Protein AF-A0A0F0GRU4-F1 (afdb_monomer_lite)

Structure (mmCIF, N/CA/C/O backbone):
data_AF-A0A0F0GRU4-F1
#
_entry.id   AF-A0A0F0GRU4-F1
#
loop_
_atom_site.group_PDB
_atom_site.id
_atom_site.type_symbol
_atom_site.label_atom_id
_atom_site.label_alt_id
_atom_site.label_comp_id
_atom_site.label_asym_id
_atom_site.label_entity_id
_atom_site.label_seq_id
_atom_site.pdbx_PDB_ins_code
_atom_site.Cartn_x
_atom_site.Cartn_y
_atom_site.Cartn_z
_atom_site.occupancy
_atom_site.B_iso_or_equiv
_atom_site.auth_seq_id
_atom_site.auth_comp_id
_atom_site.auth_asym_id
_atom_site.auth_atom_id
_atom_site.pdbx_PDB_model_num
ATOM 1 N N . MET A 1 1 ? -8.457 -6.646 21.154 1.00 53.47 1 MET A N 1
ATOM 2 C CA . MET A 1 1 ? -8.483 -6.071 22.515 1.00 53.47 1 MET A CA 1
ATOM 3 C C . MET A 1 1 ? -7.550 -4.873 22.526 1.00 53.47 1 MET A C 1
ATOM 5 O O . MET A 1 1 ? -6.462 -4.984 21.988 1.00 53.47 1 MET A O 1
ATOM 9 N N . VAL A 1 2 ? -7.972 -3.729 23.052 1.00 59.69 2 VAL A N 1
ATOM 10 C CA . VAL A 1 2 ? -7.082 -2.576 23.255 1.00 59.69 2 VAL A CA 1
ATOM 11 C C . VAL A 1 2 ? -6.951 -2.405 24.758 1.00 59.69 2 VAL A C 1
ATOM 13 O O . VAL A 1 2 ? -7.968 -2.427 25.451 1.00 59.69 2 VAL A O 1
ATOM 16 N N . ALA A 1 3 ? -5.726 -2.304 25.258 1.00 63.47 3 ALA A N 1
ATOM 17 C CA . ALA A 1 3 ? -5.469 -2.107 26.674 1.00 63.47 3 ALA A CA 1
ATOM 18 C C . ALA A 1 3 ? -4.466 -0.960 26.874 1.00 63.47 3 ALA A C 1
ATOM 20 O O . ALA A 1 3 ? -3.529 -0.818 26.082 1.00 63.47 3 ALA A O 1
ATOM 21 N N . PRO A 1 4 ? -4.669 -0.123 27.901 1.00 66.44 4 PRO A N 1
ATOM 22 C CA . PRO A 1 4 ? -3.700 0.894 28.283 1.00 66.44 4 PRO A CA 1
ATOM 23 C C . PRO A 1 4 ? -2.457 0.217 28.881 1.00 66.44 4 PRO A C 1
ATOM 25 O O . PRO A 1 4 ? -2.567 -0.798 29.571 1.00 66.44 4 PRO A O 1
ATOM 28 N N . THR A 1 5 ? -1.268 0.772 28.649 1.00 64.00 5 THR A N 1
ATOM 29 C CA . THR A 1 5 ? -0.029 0.273 29.279 1.00 64.00 5 THR A CA 1
ATOM 30 C C . THR A 1 5 ? 0.126 0.737 30.728 1.00 64.00 5 THR A C 1
ATOM 32 O O . THR A 1 5 ? 1.043 0.300 31.420 1.00 64.00 5 THR A O 1
ATOM 35 N N . THR A 1 6 ? -0.737 1.646 31.186 1.00 61.69 6 THR A N 1
ATOM 36 C CA . THR A 1 6 ? -0.770 2.178 32.554 1.00 61.69 6 THR A CA 1
ATOM 37 C C . THR A 1 6 ? -2.207 2.227 33.092 1.00 61.69 6 THR A C 1
ATOM 39 O O . THR A 1 6 ? -3.160 1.794 32.440 1.00 61.69 6 THR A O 1
ATOM 42 N N . VAL A 1 7 ? -2.363 2.673 34.340 1.00 60.97 7 VAL A N 1
ATOM 43 C CA . VAL A 1 7 ? -3.634 2.640 35.074 1.00 60.97 7 VAL A CA 1
ATOM 44 C C . VAL A 1 7 ? -4.595 3.710 34.559 1.00 60.97 7 VAL A C 1
ATOM 46 O O . VAL A 1 7 ? -4.418 4.890 34.837 1.00 60.97 7 VAL A O 1
ATOM 49 N N . VAL A 1 8 ? -5.694 3.289 33.933 1.00 56.78 8 VAL A N 1
ATOM 50 C CA . VAL A 1 8 ? -6.817 4.188 33.633 1.00 56.78 8 VAL A CA 1
ATOM 51 C C . VAL A 1 8 ? -7.671 4.379 34.885 1.00 56.78 8 VAL A C 1
ATOM 53 O O . VAL A 1 8 ? -8.235 3.423 35.417 1.00 56.78 8 VAL A O 1
ATOM 56 N N . GLN A 1 9 ? -7.799 5.625 35.343 1.00 55.56 9 GLN A N 1
ATOM 57 C CA . GLN A 1 9 ? -8.773 6.011 36.364 1.00 55.56 9 GLN A CA 1
ATOM 58 C C . GLN A 1 9 ? -10.028 6.578 35.704 1.00 55.56 9 GLN A C 1
ATOM 60 O O . GLN A 1 9 ? -9.941 7.478 34.877 1.00 55.56 9 GLN A O 1
ATOM 65 N N . VAL A 1 10 ? -11.195 6.071 36.102 1.00 57.09 10 VAL A N 1
ATOM 66 C CA . VAL A 1 10 ? -12.502 6.653 35.772 1.00 57.09 10 VAL A CA 1
ATOM 67 C C . VAL A 1 10 ? -13.071 7.231 37.060 1.00 57.09 10 VAL A C 1
ATOM 69 O O . VAL A 1 10 ? -13.193 6.522 38.057 1.00 57.09 10 VAL A O 1
ATOM 72 N N . GLY A 1 11 ? -13.402 8.517 37.061 1.00 58.12 11 GLY A N 1
ATOM 73 C CA . GLY A 1 11 ? -13.949 9.194 38.231 1.00 58.12 11 GLY A CA 1
ATOM 74 C C . GLY A 1 11 ? -14.732 10.433 37.828 1.00 58.12 11 GLY A C 1
ATOM 75 O O . GLY A 1 11 ? -14.544 10.943 36.734 1.00 58.12 11 GLY A O 1
ATOM 76 N N . ALA A 1 12 ? -15.612 10.911 38.706 1.00 58.69 12 ALA A N 1
ATOM 77 C CA . ALA A 1 12 ? -16.392 12.124 38.484 1.00 58.69 12 ALA A CA 1
ATOM 78 C C . ALA A 1 12 ? -15.561 13.362 38.886 1.00 58.69 12 ALA A C 1
ATOM 80 O O . ALA A 1 12 ? -15.365 13.589 40.083 1.00 58.69 12 ALA A O 1
ATOM 81 N N . PRO A 1 13 ? -15.057 14.181 37.941 1.00 56.12 13 PRO A N 1
ATOM 82 C CA . PRO A 1 13 ? -14.241 15.350 38.276 1.00 56.12 13 PRO A CA 1
ATOM 83 C C . PRO A 1 13 ? -15.070 16.502 38.870 1.00 56.12 13 PRO A C 1
ATOM 85 O O . PRO A 1 13 ? -14.507 17.446 39.423 1.00 56.12 13 PRO A O 1
ATOM 88 N N . ARG A 1 14 ? -16.407 16.442 38.780 1.00 58.84 14 ARG A N 1
ATOM 89 C CA . ARG A 1 14 ? -17.341 17.382 39.416 1.00 58.84 14 ARG A CA 1
ATOM 90 C C . ARG A 1 14 ? -18.434 16.615 40.152 1.00 58.84 14 ARG A C 1
ATOM 92 O O . ARG A 1 14 ? -18.856 15.557 39.701 1.00 58.84 14 ARG A O 1
ATOM 99 N N . ARG A 1 15 ? -18.913 17.186 41.265 1.00 58.19 15 ARG A N 1
ATOM 100 C CA . ARG A 1 15 ? -19.878 16.560 42.193 1.00 58.19 15 ARG A CA 1
ATOM 101 C C . ARG A 1 15 ? -21.175 16.078 41.524 1.00 58.19 15 ARG A C 1
ATOM 103 O O . ARG A 1 15 ? -21.787 15.158 42.047 1.00 58.19 15 ARG A O 1
ATOM 110 N N . ASP A 1 16 ? -21.516 16.641 40.362 1.00 69.44 16 ASP A N 1
ATOM 111 C CA . ASP A 1 16 ? -22.775 16.395 39.649 1.00 69.44 16 ASP A CA 1
ATOM 112 C C . ASP A 1 16 ? -22.585 16.065 38.150 1.00 69.44 16 ASP A C 1
ATOM 114 O O . ASP A 1 16 ? -23.526 16.178 37.367 1.00 69.44 16 ASP A O 1
ATOM 118 N N . ALA A 1 17 ? -21.376 15.671 37.719 1.00 59.88 17 ALA A N 1
ATOM 119 C CA . ALA A 1 17 ? -21.116 15.265 36.334 1.00 59.88 17 ALA A CA 1
ATOM 120 C C . ALA A 1 17 ? -20.233 14.011 36.267 1.00 59.88 17 ALA A C 1
ATOM 122 O O . ALA A 1 17 ? -19.113 13.987 36.781 1.00 59.88 17 ALA A O 1
ATOM 123 N N . TRP A 1 18 ? -20.743 12.978 35.598 1.00 54.69 18 TRP A N 1
ATOM 124 C CA . TRP A 1 18 ? -19.951 11.823 35.192 1.00 54.69 18 TRP A CA 1
ATOM 125 C C . TRP A 1 18 ? -19.203 12.179 33.909 1.00 54.69 18 TRP A C 1
ATOM 127 O O . TRP A 1 18 ? -19.784 12.126 32.830 1.00 54.69 18 TRP A O 1
ATOM 137 N N . ASP A 1 19 ? -17.924 12.524 34.026 1.00 56.94 19 ASP A N 1
ATOM 138 C CA . ASP A 1 19 ? -17.024 12.586 32.874 1.00 56.94 19 ASP A CA 1
ATOM 139 C C . ASP A 1 19 ? -16.114 11.358 32.892 1.00 56.94 19 ASP A C 1
ATOM 141 O O . ASP A 1 19 ? -15.595 10.962 33.934 1.00 56.94 19 ASP A O 1
ATOM 145 N N . THR A 1 20 ? -15.896 10.748 31.729 1.00 56.81 20 THR A N 1
ATOM 146 C CA . THR A 1 20 ? -14.826 9.757 31.574 1.00 56.81 20 THR A CA 1
ATOM 147 C C . THR A 1 20 ? -13.579 10.502 31.134 1.00 56.81 20 THR A C 1
ATOM 149 O O . THR A 1 20 ? -13.444 10.857 29.965 1.00 56.81 20 THR A O 1
ATOM 152 N N . VAL A 1 21 ? -12.677 10.771 32.075 1.00 57.25 21 VAL A N 1
ATOM 153 C CA . VAL A 1 21 ? -11.401 11.429 31.786 1.00 57.25 21 VAL A CA 1
ATOM 154 C C . VAL A 1 21 ? -10.286 10.409 31.938 1.00 57.25 21 VAL A C 1
ATOM 156 O O . VAL A 1 21 ? -10.115 9.833 33.006 1.00 57.25 21 VAL A O 1
ATOM 159 N N . VAL A 1 22 ? -9.516 10.187 30.875 1.00 61.03 22 VAL A N 1
ATOM 160 C CA . VAL A 1 22 ? -8.300 9.370 30.940 1.00 61.03 22 VAL A CA 1
ATOM 161 C C . VAL A 1 22 ? -7.177 10.259 31.471 1.00 61.03 22 VAL A C 1
ATOM 163 O O . VAL A 1 22 ? -6.703 11.142 30.763 1.00 61.03 22 VAL A O 1
ATOM 166 N N . VAL A 1 23 ? -6.799 10.057 32.735 1.00 61.22 23 VAL A N 1
ATOM 167 C CA . VAL A 1 23 ? -5.778 10.872 33.426 1.00 61.22 23 VAL A CA 1
ATOM 168 C C . VAL A 1 23 ? -4.360 10.449 33.032 1.00 61.22 23 VAL A C 1
ATOM 170 O O . VAL A 1 23 ? -3.513 11.296 32.768 1.00 61.22 23 VAL A O 1
ATOM 173 N N . ASP A 1 24 ? -4.125 9.141 32.943 1.00 57.22 24 ASP A N 1
ATOM 174 C CA . ASP A 1 24 ? -2.902 8.530 32.427 1.00 57.22 24 ASP A CA 1
ATOM 175 C C . ASP A 1 24 ? -3.291 7.202 31.764 1.00 57.22 24 ASP A C 1
ATOM 177 O O . ASP A 1 24 ? -3.625 6.228 32.428 1.00 57.22 24 ASP A O 1
ATOM 181 N N . GLY A 1 25 ? -3.365 7.189 30.434 1.00 57.88 25 GLY A N 1
ATOM 182 C CA . GLY A 1 25 ? -3.610 5.963 29.664 1.00 57.88 25 GLY A CA 1
ATOM 183 C C . GLY A 1 25 ? -2.324 5.319 29.154 1.00 57.88 25 GLY A C 1
ATOM 184 O O . GLY A 1 25 ? -2.389 4.297 28.467 1.00 57.88 25 GLY A O 1
ATOM 185 N N . GLY A 1 26 ? -1.171 5.941 29.428 1.00 69.62 26 GLY A N 1
ATOM 186 C CA . GLY A 1 26 ? 0.100 5.566 28.836 1.00 69.62 26 GLY A CA 1
ATOM 187 C C . GLY A 1 26 ? -0.009 5.497 27.314 1.00 69.62 26 GLY A C 1
ATOM 188 O O . GLY A 1 26 ? -0.679 6.309 26.671 1.00 69.62 26 GLY A O 1
ATOM 189 N N . ARG A 1 27 ? 0.631 4.488 26.728 1.00 61.12 27 ARG A N 1
ATOM 190 C CA . ARG A 1 27 ? 0.400 4.107 25.339 1.00 61.12 27 ARG A CA 1
ATOM 191 C C . ARG A 1 27 ? -0.759 3.115 25.307 1.00 61.12 27 ARG A C 1
ATOM 193 O O . ARG A 1 27 ? -0.798 2.164 26.079 1.00 61.12 27 ARG A O 1
ATOM 200 N N . TRP A 1 28 ? -1.690 3.307 24.385 1.00 67.81 28 TRP A N 1
ATOM 201 C CA . TRP A 1 28 ? -2.712 2.302 24.118 1.00 67.81 28 TRP A CA 1
ATOM 202 C C . TRP A 1 28 ? -2.134 1.258 23.168 1.00 67.81 28 TRP A C 1
ATOM 204 O O . TRP A 1 28 ? -1.670 1.593 22.076 1.00 67.81 28 TRP A O 1
ATOM 214 N N . GLU A 1 29 ? -2.127 -0.002 23.594 1.00 59.28 29 GLU A N 1
ATOM 215 C CA . GLU A 1 29 ? -1.623 -1.114 22.795 1.00 59.28 29 GLU A CA 1
ATOM 216 C C . GLU A 1 29 ? -2.760 -2.047 22.392 1.00 59.28 29 GLU A C 1
ATOM 218 O O . GLU A 1 29 ? -3.690 -2.328 23.155 1.00 59.28 29 GLU A O 1
ATOM 223 N N . GLN A 1 30 ? -2.700 -2.508 21.147 1.00 57.00 30 GLN A N 1
ATOM 224 C CA . GLN A 1 30 ? -3.687 -3.405 20.579 1.00 57.00 30 GLN A CA 1
ATOM 225 C C . GLN A 1 30 ? -3.158 -4.840 20.605 1.00 57.00 30 GLN A C 1
ATOM 227 O O . GLN A 1 30 ? -2.139 -5.154 19.999 1.00 57.00 30 GLN A O 1
ATOM 232 N N . PHE A 1 31 ? -3.901 -5.718 21.270 1.00 49.31 31 PHE A N 1
ATOM 233 C CA . PHE A 1 31 ? -3.658 -7.151 21.351 1.00 49.31 31 PHE A CA 1
ATOM 234 C C . PHE A 1 31 ? -4.745 -7.882 20.562 1.00 49.31 31 PHE A C 1
ATOM 236 O O . PHE A 1 31 ? -5.942 -7.724 20.828 1.00 49.31 31 PHE A O 1
ATOM 243 N N . SER A 1 32 ? -4.349 -8.688 19.583 1.00 47.09 32 SER A N 1
ATOM 244 C CA . SER A 1 32 ? -5.256 -9.555 18.832 1.00 47.09 32 SER A CA 1
ATOM 245 C C . SER A 1 32 ? -4.734 -10.986 18.862 1.00 47.09 32 SER A C 1
ATOM 247 O O . SER A 1 32 ? -3.566 -11.215 18.567 1.00 47.09 32 SER A O 1
ATOM 249 N N . SER A 1 33 ? -5.596 -11.942 19.211 1.00 41.31 33 SER A N 1
ATOM 250 C CA . SER A 1 33 ? -5.340 -13.386 19.102 1.00 41.31 33 SER A CA 1
ATOM 251 C C . SER A 1 33 ? -5.816 -13.982 17.762 1.00 41.31 33 SER A C 1
ATOM 253 O O . SER A 1 33 ? -5.720 -15.190 17.566 1.00 41.31 33 SER A O 1
ATOM 255 N N . GLY A 1 34 ? -6.313 -13.142 16.842 1.00 54.03 34 GLY A N 1
ATOM 256 C CA . GLY A 1 34 ? -6.658 -13.458 15.445 1.00 54.03 34 GLY A CA 1
ATOM 257 C C . GLY A 1 34 ? -6.071 -12.420 14.469 1.00 54.03 34 GLY A C 1
ATOM 258 O O . GLY A 1 34 ? -5.292 -11.572 14.922 1.00 54.03 34 GLY A O 1
ATOM 259 N N . PRO A 1 35 ? -6.420 -12.435 13.160 1.00 57.78 35 PRO A N 1
ATOM 260 C CA . PRO A 1 35 ? -5.988 -11.391 12.226 1.00 57.78 35 PRO A CA 1
ATOM 261 C C . PRO A 1 35 ? -6.318 -10.030 12.836 1.00 57.78 35 PRO A C 1
ATOM 263 O O . PRO A 1 35 ? -7.474 -9.755 13.150 1.00 57.78 35 PRO A O 1
ATOM 266 N N . ALA A 1 36 ? -5.292 -9.228 13.122 1.00 66.19 36 ALA A N 1
ATOM 267 C CA . ALA A 1 36 ? -5.469 -8.002 13.881 1.00 66.19 36 ALA A CA 1
ATOM 268 C C . ALA A 1 36 ? -6.366 -7.051 13.087 1.00 66.19 36 ALA A C 1
ATOM 270 O O . ALA A 1 36 ? -5.948 -6.498 12.069 1.00 66.19 36 ALA A O 1
ATOM 271 N N . TRP A 1 37 ? -7.609 -6.894 13.546 1.00 82.00 37 TRP A N 1
ATOM 272 C CA . TRP A 1 37 ? -8.504 -5.848 13.070 1.00 82.00 37 TRP A CA 1
ATOM 273 C C . TRP A 1 37 ? -7.761 -4.517 13.146 1.00 82.00 37 TRP A C 1
ATOM 275 O O . TRP A 1 37 ? -7.067 -4.262 14.126 1.00 82.00 37 TRP A O 1
ATOM 285 N N . THR A 1 38 ? -7.884 -3.668 12.139 1.00 87.31 38 THR A N 1
ATOM 286 C CA . THR A 1 38 ? -7.349 -2.308 12.213 1.00 87.31 38 THR A CA 1
ATOM 287 C C . THR A 1 38 ? -8.469 -1.329 12.534 1.00 87.31 38 THR A C 1
ATOM 289 O O . THR A 1 38 ? -9.645 -1.658 12.402 1.00 87.31 38 THR A O 1
ATOM 292 N N . LEU A 1 39 ? -8.124 -0.129 12.984 1.00 88.75 39 LEU A N 1
ATOM 293 C CA . LEU A 1 39 ? -9.082 0.966 13.065 1.00 88.75 39 LEU A CA 1
ATOM 294 C C . LEU A 1 39 ? -9.025 1.763 11.765 1.00 88.75 39 LEU A C 1
ATOM 296 O O . LEU A 1 39 ? -7.938 2.078 11.285 1.00 88.75 39 LEU A O 1
ATOM 300 N N . GLY A 1 40 ? -10.195 2.066 11.212 1.00 89.38 40 GLY A N 1
ATOM 301 C CA . GLY A 1 40 ? -10.353 2.986 10.093 1.00 89.38 40 GLY A CA 1
ATOM 302 C C . GLY A 1 40 ? -11.372 4.064 10.419 1.00 89.38 40 GLY A C 1
ATOM 303 O O . GLY A 1 40 ? -12.343 3.816 11.136 1.00 89.38 40 GLY A O 1
ATOM 304 N N . GLU A 1 41 ? -11.143 5.270 9.920 1.00 92.00 41 GLU A N 1
ATOM 305 C CA . GLU A 1 41 ? -12.082 6.376 10.073 1.00 92.00 41 GLU A CA 1
ATOM 306 C C . GLU A 1 41 ? -13.128 6.295 8.965 1.00 92.00 41 GLU A C 1
ATOM 308 O O . GLU A 1 41 ? -12.791 6.192 7.790 1.00 92.00 41 GLU A O 1
ATOM 313 N N . LEU A 1 42 ? -14.407 6.302 9.321 1.00 92.38 42 LEU A N 1
ATOM 314 C CA . LEU A 1 42 ? -15.489 6.222 8.351 1.00 92.38 42 LEU A CA 1
ATOM 315 C C . LEU A 1 42 ? -15.530 7.504 7.507 1.00 92.38 42 LEU A C 1
ATOM 317 O O . LEU A 1 42 ? -15.649 8.603 8.041 1.00 92.38 42 LEU A O 1
ATOM 321 N N . HIS A 1 43 ? -15.480 7.377 6.184 1.00 88.62 43 HIS A N 1
ATOM 322 C CA . HIS A 1 43 ? -15.545 8.530 5.291 1.00 88.62 43 HIS A CA 1
ATOM 323 C C . HIS A 1 43 ? -16.845 9.324 5.514 1.00 88.62 43 HIS A C 1
ATOM 325 O O . HIS A 1 43 ? -17.937 8.755 5.580 1.00 88.62 43 HIS A O 1
ATOM 331 N N . GLY A 1 44 ? -16.730 10.648 5.645 1.00 84.56 44 GLY A N 1
ATOM 332 C CA . GLY A 1 44 ? -17.865 11.543 5.897 1.00 84.56 44 GLY A CA 1
ATOM 333 C C . GLY A 1 44 ? -18.397 11.540 7.338 1.00 84.56 44 GLY A C 1
ATOM 334 O O . GLY A 1 44 ? -19.379 12.229 7.616 1.00 84.56 44 GLY A O 1
ATOM 335 N N . ALA A 1 45 ? -17.766 10.814 8.267 1.00 85.00 45 ALA A N 1
ATOM 336 C CA . ALA A 1 45 ? -18.126 10.817 9.681 1.00 85.00 45 ALA A CA 1
ATOM 337 C C . ALA A 1 45 ? -16.876 10.850 10.571 1.00 85.00 45 ALA A C 1
ATOM 339 O O . ALA A 1 45 ? -15.952 10.072 10.386 1.00 85.00 45 ALA A O 1
ATOM 340 N N . ALA A 1 46 ? -16.870 11.680 11.617 1.00 84.00 46 ALA A N 1
ATOM 341 C CA . ALA A 1 46 ? -15.802 11.688 12.625 1.00 84.00 46 ALA A CA 1
ATOM 342 C C . ALA A 1 46 ? -15.916 10.475 13.578 1.00 84.00 46 ALA A C 1
ATOM 344 O O . ALA A 1 46 ? -16.073 10.618 14.791 1.00 84.00 46 ALA A O 1
ATOM 345 N N . ARG A 1 47 ? -15.927 9.262 13.017 1.00 87.25 47 ARG A N 1
ATOM 346 C CA . ARG A 1 47 ? -16.152 7.997 13.717 1.00 87.25 47 ARG A CA 1
ATOM 347 C C . ARG A 1 47 ? -15.153 6.955 13.241 1.00 87.25 47 ARG A C 1
ATOM 349 O O . ARG A 1 47 ? -15.062 6.676 12.053 1.00 87.25 47 ARG A O 1
ATOM 356 N N . TRP A 1 48 ? -14.504 6.301 14.196 1.00 88.81 48 TRP A N 1
ATOM 357 C CA . TRP A 1 48 ? -13.648 5.149 13.941 1.00 88.81 48 TRP A CA 1
ATOM 358 C C . 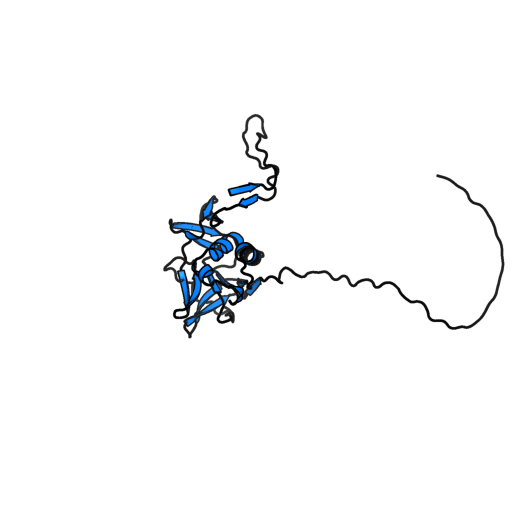TRP A 1 48 ? -14.450 3.854 14.027 1.00 88.81 48 TRP A C 1
ATOM 360 O O . TRP A 1 48 ? -15.281 3.685 14.927 1.00 88.81 48 TRP A O 1
ATOM 370 N N . ILE A 1 49 ? -14.200 2.941 13.096 1.00 89.00 49 ILE A N 1
ATOM 371 C CA . ILE A 1 49 ? -14.778 1.601 13.082 1.00 89.00 49 ILE A CA 1
ATOM 372 C C . ILE A 1 49 ? -13.669 0.547 13.012 1.00 89.00 49 ILE A C 1
ATOM 374 O O . ILE A 1 49 ? -12.604 0.805 12.443 1.00 89.00 49 ILE A O 1
ATOM 378 N N . PRO A 1 50 ? -13.887 -0.640 13.600 1.00 89.69 50 PRO A N 1
ATOM 379 C CA . PRO A 1 50 ? -13.029 -1.776 13.324 1.00 89.69 50 PRO A CA 1
ATOM 380 C C . PRO A 1 50 ? -13.153 -2.182 11.853 1.00 89.69 50 PRO A C 1
ATOM 382 O O . PRO A 1 50 ? -14.249 -2.218 11.300 1.00 89.69 50 PRO A O 1
ATOM 385 N N . VAL A 1 51 ? -12.021 -2.515 11.247 1.00 90.38 51 VAL A N 1
ATOM 386 C CA . VAL A 1 51 ? -11.910 -3.005 9.877 1.00 90.38 51 VAL A CA 1
ATOM 387 C C . VAL A 1 51 ? -11.147 -4.317 9.923 1.00 90.38 51 VAL A C 1
ATOM 389 O O . VAL A 1 51 ? -9.973 -4.355 10.304 1.00 90.38 51 VAL A O 1
ATOM 392 N N . GLU A 1 52 ? -11.805 -5.403 9.535 1.00 91.12 52 GLU A N 1
ATOM 393 C CA . GLU A 1 52 ? -11.121 -6.670 9.328 1.00 91.12 52 GLU A CA 1
ATOM 394 C C . GLU A 1 52 ? -10.352 -6.609 7.999 1.00 91.12 52 GLU A C 1
ATOM 396 O O . GLU A 1 52 ? -10.957 -6.341 6.960 1.00 91.12 52 GLU A O 1
ATOM 401 N N . PRO A 1 53 ? -9.028 -6.862 7.979 1.00 90.31 53 PRO A N 1
ATOM 402 C CA . PRO A 1 53 ? -8.254 -6.817 6.740 1.00 90.31 53 PRO A CA 1
ATOM 403 C C . PRO A 1 53 ? -8.809 -7.705 5.624 1.00 90.31 53 PRO A C 1
ATOM 405 O O . PRO A 1 53 ? -8.728 -7.343 4.454 1.00 90.31 53 PRO A O 1
ATOM 408 N N . ALA A 1 54 ? -9.387 -8.853 5.990 1.00 88.19 54 ALA A N 1
ATOM 409 C CA . ALA A 1 54 ? -9.989 -9.776 5.039 1.00 88.19 54 ALA A CA 1
ATOM 410 C C . ALA A 1 54 ? -11.229 -9.188 4.354 1.00 88.19 54 ALA A C 1
ATOM 412 O O . ALA A 1 54 ? -11.522 -9.594 3.235 1.00 88.19 54 ALA A O 1
ATOM 413 N N . ASP A 1 55 ? -11.929 -8.240 4.982 1.00 92.25 55 ASP A N 1
ATOM 414 C CA . ASP A 1 55 ? -13.135 -7.605 4.443 1.00 92.25 55 ASP A CA 1
ATOM 415 C C . ASP A 1 55 ? -12.852 -6.411 3.538 1.00 92.25 55 ASP A C 1
ATOM 417 O O . ASP A 1 55 ? -13.771 -5.893 2.901 1.00 92.25 55 ASP A O 1
ATOM 421 N N . VAL A 1 56 ? -11.596 -5.982 3.429 1.00 94.94 56 VAL A N 1
ATOM 422 C CA . VAL A 1 56 ? -11.202 -4.948 2.475 1.00 94.94 56 VAL A CA 1
ATOM 423 C C . VAL A 1 56 ? -11.238 -5.520 1.057 1.00 94.94 56 VAL A C 1
ATOM 425 O O . VAL A 1 56 ? -10.597 -6.527 0.744 1.00 94.9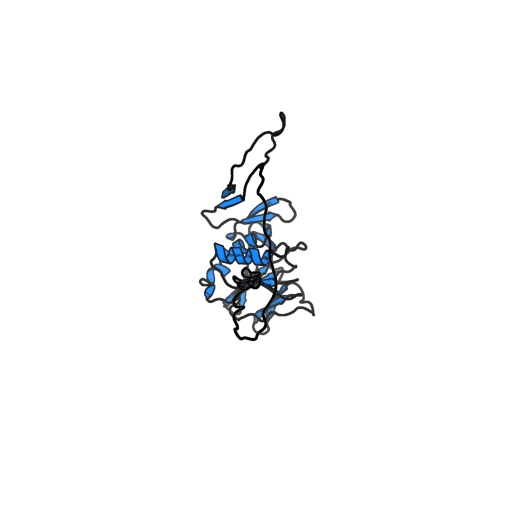4 56 VAL A O 1
ATOM 428 N N . ARG A 1 57 ? -11.978 -4.855 0.166 1.00 95.25 57 ARG A N 1
ATOM 429 C CA . ARG A 1 57 ? -12.018 -5.192 -1.259 1.00 95.25 57 ARG A CA 1
ATOM 430 C C . ARG A 1 57 ? -10.671 -4.879 -1.899 1.00 95.25 57 ARG A C 1
ATOM 432 O O . ARG A 1 57 ? -10.089 -3.823 -1.673 1.00 95.25 57 ARG A O 1
ATOM 439 N N . SER A 1 58 ? -10.190 -5.809 -2.711 1.00 94.75 58 SER A N 1
ATOM 440 C CA . SER A 1 58 ? -8.962 -5.645 -3.480 1.00 94.75 58 SER A CA 1
ATOM 441 C C . SER A 1 58 ? -8.995 -6.516 -4.728 1.00 94.75 58 SER A C 1
ATOM 443 O O . SER A 1 58 ? -9.741 -7.494 -4.791 1.00 94.75 58 SER A O 1
ATOM 445 N N . THR A 1 59 ? -8.181 -6.162 -5.716 1.00 93.81 59 THR A N 1
ATOM 446 C CA . THR A 1 59 ? -8.000 -6.914 -6.956 1.00 93.81 59 THR A CA 1
ATOM 447 C C . THR A 1 59 ? -6.515 -7.197 -7.196 1.00 93.81 59 THR A C 1
ATOM 449 O O . THR A 1 59 ? -5.656 -6.392 -6.825 1.00 93.81 59 THR A O 1
ATOM 452 N N . PRO A 1 60 ? -6.168 -8.356 -7.775 1.00 93.38 60 PRO A N 1
ATOM 453 C CA . PRO A 1 60 ? -4.783 -8.680 -8.083 1.00 93.38 60 PRO A CA 1
ATOM 454 C C . PRO A 1 60 ? -4.268 -7.848 -9.266 1.00 93.38 60 PRO A C 1
ATOM 456 O O . PRO A 1 60 ? -4.922 -7.749 -10.303 1.00 93.38 60 PRO A O 1
ATOM 459 N N . ILE A 1 61 ? -3.056 -7.305 -9.146 1.00 92.06 61 ILE A N 1
ATOM 460 C CA . ILE A 1 61 ? -2.334 -6.687 -10.264 1.00 92.06 61 ILE A CA 1
ATOM 461 C C . ILE A 1 61 ? -1.560 -7.790 -10.987 1.00 92.06 61 ILE A C 1
ATOM 463 O O . ILE A 1 61 ? -0.739 -8.482 -10.379 1.00 92.06 61 ILE A O 1
ATOM 467 N N . MET A 1 62 ? -1.803 -7.935 -12.290 1.00 90.81 62 MET A N 1
ATOM 468 C CA . MET A 1 62 ? -1.271 -9.025 -13.113 1.00 90.81 62 MET A CA 1
ATOM 469 C C . MET A 1 62 ? -0.251 -8.532 -14.148 1.00 90.81 62 MET A C 1
ATOM 471 O O . MET A 1 62 ? -0.476 -7.530 -14.829 1.00 90.81 62 MET A O 1
ATOM 475 N N . HIS A 1 63 ? 0.829 -9.292 -14.327 1.00 89.00 63 HIS A N 1
ATOM 476 C CA . HIS A 1 63 ? 1.759 -9.206 -15.452 1.00 89.00 63 HIS A CA 1
ATOM 477 C C . HIS A 1 63 ? 1.802 -10.571 -16.155 1.00 89.00 63 HIS A C 1
ATOM 479 O O . HIS A 1 63 ? 2.386 -11.528 -15.643 1.00 89.00 63 HIS A O 1
ATOM 485 N N . GLY A 1 64 ? 1.133 -10.672 -17.309 1.00 88.62 64 GLY A N 1
ATOM 486 C CA . GLY A 1 64 ? 0.788 -11.975 -17.887 1.00 88.62 64 GLY A CA 1
ATOM 487 C C . GLY A 1 64 ? -0.045 -12.788 -16.891 1.00 88.62 64 GLY A C 1
ATOM 488 O O . GLY A 1 64 ? -0.961 -12.248 -16.274 1.00 88.62 64 GLY A O 1
ATOM 489 N N . ASP A 1 65 ? 0.336 -14.044 -16.668 1.00 89.12 65 ASP A N 1
ATOM 490 C CA . ASP A 1 65 ? -0.310 -14.932 -15.688 1.00 89.12 65 ASP A CA 1
ATOM 491 C C . ASP A 1 65 ? 0.243 -14.774 -14.262 1.00 89.12 65 ASP A C 1
ATOM 493 O O . ASP A 1 65 ? -0.190 -15.451 -13.329 1.00 89.12 65 ASP A O 1
ATOM 497 N N . ARG A 1 66 ? 1.227 -13.889 -14.064 1.00 88.94 66 ARG A N 1
ATOM 498 C CA . ARG A 1 66 ? 1.865 -13.683 -12.767 1.00 88.94 66 ARG A CA 1
ATOM 499 C C . ARG A 1 66 ? 1.216 -12.528 -12.020 1.00 88.94 66 ARG A C 1
ATOM 501 O O . ARG A 1 66 ? 1.199 -11.395 -12.493 1.00 88.94 66 ARG A O 1
ATOM 508 N N . GLN A 1 67 ? 0.804 -12.798 -10.792 1.00 91.75 67 GLN A N 1
ATOM 509 C CA . GLN A 1 67 ? 0.419 -11.772 -9.835 1.00 91.75 67 GLN A CA 1
ATOM 510 C C . GLN A 1 67 ? 1.662 -11.022 -9.336 1.00 91.75 67 GLN A C 1
ATOM 512 O O . GLN A 1 67 ? 2.635 -11.627 -8.876 1.00 91.75 67 GLN A O 1
ATOM 517 N N . VAL A 1 68 ? 1.649 -9.700 -9.472 1.00 92.44 68 VAL A N 1
ATOM 518 C CA . VAL A 1 68 ? 2.777 -8.807 -9.155 1.00 92.44 68 VAL A CA 1
ATOM 519 C C . VAL A 1 68 ? 2.398 -7.707 -8.168 1.00 92.44 68 VAL A C 1
ATOM 521 O O . VAL A 1 68 ? 3.230 -6.872 -7.827 1.00 92.44 68 VAL A O 1
ATOM 524 N N . GLY A 1 69 ? 1.160 -7.687 -7.684 1.00 94.69 69 GLY A N 1
ATOM 525 C CA . GLY A 1 69 ? 0.723 -6.690 -6.722 1.00 94.69 69 GLY A CA 1
ATOM 526 C C . GLY A 1 69 ? -0.751 -6.793 -6.379 1.00 94.69 69 GLY A C 1
ATOM 527 O O . GLY A 1 69 ? -1.450 -7.692 -6.842 1.00 94.69 69 GLY A O 1
ATOM 528 N N . VAL A 1 70 ? -1.217 -5.836 -5.591 1.00 95.88 70 VAL A N 1
ATOM 529 C CA . VAL A 1 70 ? -2.607 -5.689 -5.169 1.00 95.88 70 VAL A CA 1
ATOM 530 C C . VAL A 1 70 ? -3.078 -4.255 -5.397 1.00 95.88 70 VAL A C 1
ATOM 532 O O . VAL A 1 70 ? -2.348 -3.299 -5.138 1.00 95.88 70 VAL A O 1
ATOM 535 N N . SER A 1 71 ? -4.306 -4.117 -5.878 1.00 94.88 71 SER A N 1
ATOM 536 C CA . SER A 1 71 ? -4.995 -2.847 -6.055 1.00 94.88 71 SER A CA 1
ATOM 537 C C . SER A 1 71 ? -6.204 -2.780 -5.129 1.00 94.88 71 SER A C 1
ATOM 539 O O . SER A 1 71 ? -6.994 -3.720 -5.062 1.00 94.88 71 SER A O 1
ATOM 541 N N . PHE A 1 72 ? -6.339 -1.679 -4.399 1.00 95.25 72 PHE A N 1
ATOM 542 C CA . PHE A 1 72 ? -7.451 -1.381 -3.493 1.00 95.25 72 PHE A CA 1
ATOM 543 C C . PHE A 1 72 ? -8.416 -0.338 -4.065 1.00 95.25 72 PHE A C 1
ATOM 545 O O . PHE A 1 72 ? -9.301 0.138 -3.356 1.00 95.25 72 PHE A O 1
ATOM 552 N N . TRP A 1 73 ? -8.247 0.020 -5.339 1.00 91.62 73 TRP A N 1
ATOM 553 C CA . TRP A 1 73 ? -9.182 0.881 -6.052 1.00 91.62 73 TRP A CA 1
ATOM 554 C C . TRP A 1 73 ? -10.580 0.281 -6.062 1.00 91.62 73 TRP A C 1
ATOM 556 O O . TRP A 1 73 ? -10.762 -0.944 -6.008 1.00 91.62 73 TRP A O 1
ATOM 566 N N . ARG A 1 74 ? -11.586 1.147 -6.175 1.00 86.38 74 ARG A N 1
ATOM 567 C CA . ARG A 1 74 ? -12.945 0.674 -6.396 1.00 86.38 74 ARG A CA 1
ATOM 568 C C . ARG A 1 74 ? -13.002 -0.110 -7.707 1.00 86.38 74 ARG A C 1
ATOM 570 O O . ARG A 1 74 ? -12.511 0.310 -8.750 1.00 86.38 74 ARG A O 1
ATOM 577 N N . GLU A 1 75 ? -13.633 -1.274 -7.666 1.00 75.75 75 GLU A N 1
ATOM 578 C CA . GLU A 1 75 ? -13.808 -2.074 -8.872 1.00 75.75 75 GLU A CA 1
ATOM 579 C C . GLU A 1 75 ? -14.578 -1.272 -9.938 1.00 75.75 75 GLU A C 1
ATOM 581 O O . GLU A 1 75 ? -15.628 -0.690 -9.661 1.00 75.75 75 GLU A O 1
ATOM 586 N N . GLY A 1 76 ? -14.031 -1.218 -11.154 1.00 67.75 76 GLY A N 1
ATOM 587 C CA . GLY A 1 76 ? -14.645 -0.524 -12.287 1.00 67.75 76 GLY A CA 1
ATOM 588 C C . GLY A 1 76 ? -14.377 0.984 -12.392 1.00 67.75 76 GLY A C 1
ATOM 589 O O . GLY A 1 76 ? -14.840 1.577 -13.364 1.00 67.75 76 GLY A O 1
ATOM 590 N N . THR A 1 77 ? -13.628 1.614 -11.474 1.00 66.94 77 THR A N 1
ATOM 591 C CA . THR A 1 77 ? -13.258 3.044 -11.598 1.00 66.94 77 THR A CA 1
ATOM 592 C C . THR A 1 77 ? -12.003 3.284 -12.443 1.00 66.94 77 THR A C 1
ATOM 594 O O . THR A 1 77 ? -11.827 4.389 -12.952 1.00 66.94 77 THR A O 1
ATOM 597 N N . GLY A 1 78 ? -11.197 2.241 -12.684 1.00 63.25 78 GLY A N 1
ATOM 598 C CA . GLY A 1 78 ? -9.916 2.328 -13.396 1.00 63.25 78 GLY A CA 1
ATOM 599 C C . GLY A 1 78 ? -8.821 2.974 -12.536 1.00 63.25 78 GLY A C 1
ATOM 600 O O . GLY A 1 78 ? -9.081 3.925 -11.807 1.00 63.25 78 GLY A O 1
ATOM 601 N N . GLU A 1 79 ? -7.589 2.456 -12.597 1.00 68.56 79 GLU A N 1
ATOM 602 C CA . GLU A 1 79 ? -6.458 3.034 -11.853 1.00 68.56 79 GLU A CA 1
ATOM 603 C C . GLU A 1 79 ? -6.028 4.368 -12.483 1.00 68.56 79 GLU A C 1
ATOM 605 O O . GLU A 1 79 ? -5.398 4.368 -13.535 1.00 68.56 79 GLU A O 1
ATOM 610 N N . ALA A 1 80 ? -6.372 5.469 -11.805 1.00 64.62 80 ALA A N 1
ATOM 611 C CA . ALA A 1 80 ? -6.062 6.880 -12.074 1.00 64.62 80 ALA A CA 1
ATOM 612 C C . ALA A 1 80 ? -6.273 7.435 -13.503 1.00 64.62 80 ALA A C 1
ATOM 614 O O . ALA A 1 80 ? -6.248 6.758 -14.527 1.00 64.62 80 ALA A O 1
ATOM 615 N N . GLY A 1 81 ? -6.487 8.752 -13.556 1.00 59.59 81 GLY A N 1
ATOM 616 C CA . GLY A 1 81 ? -6.685 9.519 -14.785 1.00 59.59 81 GLY A CA 1
ATOM 617 C C . GLY A 1 81 ? -5.426 9.666 -15.661 1.00 59.59 81 GLY A C 1
ATOM 618 O O . GLY A 1 81 ? -4.397 9.035 -15.414 1.00 59.59 81 GLY A O 1
ATOM 619 N N . PRO A 1 82 ? -5.489 10.495 -16.720 1.00 63.91 82 PRO A N 1
ATOM 620 C CA . PRO A 1 82 ? -4.373 10.697 -17.642 1.00 63.91 82 PRO A CA 1
ATOM 621 C C . PRO A 1 82 ? -3.092 11.125 -16.912 1.00 63.91 82 PRO A C 1
ATOM 623 O O . PRO A 1 82 ? -3.117 12.000 -16.052 1.00 63.91 82 PRO A O 1
ATOM 626 N N . VAL A 1 83 ? -1.968 10.512 -17.290 1.00 72.12 83 VAL A N 1
ATOM 627 C CA . VAL A 1 83 ? -0.653 10.773 -16.690 1.00 72.12 83 VAL A CA 1
ATOM 628 C C . VAL A 1 83 ? -0.193 12.198 -17.034 1.00 72.12 83 VAL A C 1
ATOM 630 O O . VAL A 1 83 ? -0.127 12.523 -18.226 1.00 72.12 83 VAL A O 1
ATOM 633 N N . PRO A 1 84 ? 0.157 13.035 -16.040 1.00 75.94 84 PRO A N 1
ATOM 634 C CA . PRO A 1 84 ? 0.717 14.361 -16.283 1.00 75.94 84 PRO A CA 1
ATOM 635 C C . PRO A 1 84 ? 1.986 14.306 -17.144 1.00 75.94 84 PRO A C 1
ATOM 637 O O . PRO A 1 84 ? 2.776 13.367 -17.053 1.00 75.94 84 PRO A O 1
ATOM 640 N N . ALA A 1 85 ? 2.208 15.320 -17.984 1.00 78.00 85 ALA A N 1
ATOM 641 C CA . ALA A 1 85 ? 3.351 15.349 -18.904 1.00 78.00 85 ALA A CA 1
ATOM 642 C C . ALA A 1 85 ? 4.718 15.393 -18.188 1.00 78.00 85 ALA A C 1
ATOM 644 O O . ALA A 1 85 ? 5.730 14.983 -18.753 1.00 78.00 85 ALA A O 1
ATOM 645 N N . ASP A 1 86 ? 4.748 15.887 -16.952 1.00 80.25 86 ASP A N 1
ATOM 646 C CA . ASP A 1 86 ? 5.912 15.976 -16.071 1.00 80.25 86 ASP A CA 1
ATOM 647 C C . ASP A 1 86 ? 6.106 14.738 -15.175 1.00 80.25 86 ASP A C 1
ATOM 649 O O . ASP A 1 86 ? 7.104 14.653 -14.452 1.00 80.25 86 ASP A O 1
ATOM 653 N N . ALA A 1 87 ? 5.202 13.755 -15.250 1.00 81.56 87 ALA A N 1
ATOM 654 C CA . ALA A 1 87 ? 5.284 12.527 -14.474 1.00 81.56 87 ALA A CA 1
ATOM 655 C C . ALA A 1 87 ? 6.556 11.730 -14.790 1.00 81.56 87 ALA A C 1
ATOM 657 O O . ALA A 1 87 ? 6.927 11.496 -15.945 1.00 81.56 87 ALA A O 1
ATOM 658 N N . ARG A 1 88 ? 7.208 11.235 -13.736 1.00 86.44 88 ARG A N 1
ATOM 659 C CA . ARG A 1 88 ? 8.478 10.511 -13.841 1.00 86.44 88 ARG A CA 1
ATOM 660 C C . ARG A 1 88 ? 8.252 9.017 -13.620 1.00 86.44 88 ARG A C 1
ATOM 662 O O . ARG A 1 88 ? 7.831 8.630 -12.524 1.00 86.44 88 ARG A O 1
ATOM 669 N N . PRO A 1 89 ? 8.537 8.153 -14.611 1.00 86.81 89 PRO A N 1
ATOM 670 C CA . PRO A 1 89 ? 8.473 6.713 -14.404 1.00 86.81 89 PRO A CA 1
ATOM 671 C C . PRO A 1 89 ? 9.562 6.274 -13.421 1.00 86.81 89 PRO A C 1
ATOM 673 O O . PRO A 1 89 ? 10.694 6.758 -13.480 1.00 86.81 89 PRO A O 1
ATOM 676 N N . MET A 1 90 ? 9.237 5.331 -12.536 1.00 85.25 90 MET A N 1
ATOM 677 C CA . MET A 1 90 ? 10.233 4.695 -11.678 1.00 85.25 90 MET A CA 1
ATOM 678 C C . MET A 1 90 ? 10.775 3.429 -12.350 1.00 85.25 90 MET A C 1
ATOM 680 O O . MET A 1 90 ? 9.996 2.505 -12.595 1.00 85.25 90 MET A O 1
ATOM 684 N N . PRO A 1 91 ? 12.089 3.332 -12.621 1.00 82.38 91 PRO A N 1
ATOM 685 C CA . PRO A 1 91 ? 12.685 2.071 -13.030 1.00 82.38 91 PRO A CA 1
ATOM 686 C C . PRO A 1 91 ? 12.675 1.118 -11.831 1.00 82.38 91 PRO A C 1
ATOM 688 O O . PRO A 1 91 ? 13.407 1.303 -10.861 1.00 82.38 91 PRO A O 1
ATOM 691 N N . LEU A 1 92 ? 11.804 0.115 -11.889 1.00 84.69 92 LEU A N 1
ATOM 692 C CA . LEU A 1 92 ? 11.609 -0.868 -10.831 1.00 84.69 92 LEU A CA 1
ATOM 693 C C . LEU A 1 92 ? 12.160 -2.235 -11.255 1.00 84.69 92 LEU A C 1
ATOM 695 O O . LEU A 1 92 ? 12.007 -2.617 -12.416 1.00 84.69 92 LEU A O 1
ATOM 699 N N . PRO A 1 93 ? 12.765 -3.010 -10.338 1.00 85.69 93 PRO A N 1
ATOM 700 C CA . PRO A 1 93 ? 13.134 -4.392 -10.623 1.00 85.69 93 PRO A CA 1
ATOM 701 C C . PRO A 1 93 ? 11.922 -5.259 -11.009 1.00 85.69 93 PRO A C 1
ATOM 703 O O . PRO A 1 93 ? 10.844 -5.115 -10.442 1.00 85.69 93 PRO A O 1
ATOM 706 N N . ASN A 1 94 ? 12.122 -6.276 -11.856 1.00 81.19 94 ASN A N 1
ATOM 707 C CA . ASN A 1 94 ? 11.069 -7.217 -12.302 1.00 81.19 94 ASN A CA 1
ATOM 708 C C . ASN A 1 94 ? 10.363 -8.006 -11.176 1.00 81.19 94 ASN A C 1
ATOM 710 O O . ASN A 1 94 ? 9.434 -8.774 -11.430 1.00 81.19 94 ASN A O 1
ATOM 714 N N . ARG A 1 95 ? 10.856 -7.916 -9.938 1.00 88.94 95 ARG A N 1
ATOM 715 C CA . ARG A 1 95 ? 10.291 -8.581 -8.757 1.00 88.94 95 ARG A CA 1
ATOM 716 C C . ARG A 1 95 ? 9.630 -7.605 -7.785 1.00 88.94 95 ARG A C 1
ATOM 718 O O . ARG A 1 95 ? 9.353 -8.010 -6.660 1.00 88.94 95 ARG A O 1
ATOM 725 N N . THR A 1 96 ? 9.424 -6.351 -8.180 1.00 92.81 96 THR A N 1
ATOM 726 C CA . THR A 1 96 ? 8.695 -5.381 -7.363 1.00 92.81 96 THR A CA 1
ATOM 727 C C . THR A 1 96 ? 7.273 -5.855 -7.108 1.00 92.81 96 THR A C 1
ATOM 729 O O . THR A 1 96 ? 6.610 -6.364 -8.011 1.00 92.81 96 THR A O 1
ATOM 732 N N . PHE A 1 97 ? 6.824 -5.686 -5.869 1.00 95.56 97 PHE A N 1
ATOM 733 C CA . PHE A 1 97 ? 5.434 -5.883 -5.498 1.00 95.56 97 PHE A CA 1
ATOM 734 C C . PHE A 1 97 ? 4.712 -4.533 -5.520 1.00 95.56 97 PHE A C 1
ATOM 736 O O . PHE A 1 97 ? 5.115 -3.592 -4.833 1.00 95.56 97 PHE A O 1
ATOM 743 N N . HIS A 1 98 ? 3.661 -4.420 -6.323 1.00 95.25 98 HIS A N 1
ATOM 744 C CA . HIS A 1 98 ? 2.919 -3.174 -6.494 1.00 95.25 98 HIS A CA 1
ATOM 745 C C . HIS A 1 98 ? 1.745 -3.102 -5.516 1.00 95.25 98 HIS A C 1
ATOM 747 O O . HIS A 1 98 ? 1.008 -4.070 -5.348 1.00 95.25 98 HIS A O 1
ATOM 753 N N . VAL A 1 99 ? 1.556 -1.949 -4.884 1.00 96.62 99 VAL A N 1
ATOM 754 C CA . VAL A 1 99 ? 0.383 -1.653 -4.060 1.00 96.62 99 VAL A CA 1
ATOM 755 C C . VAL A 1 99 ? -0.249 -0.386 -4.608 1.00 96.62 99 VAL A C 1
ATOM 757 O O . VAL A 1 99 ? 0.371 0.676 -4.565 1.00 96.62 99 VAL A O 1
ATOM 760 N N . SER A 1 100 ? -1.467 -0.496 -5.128 1.00 94.88 100 SER A N 1
ATOM 761 C CA . SER A 1 100 ? -2.223 0.652 -5.627 1.00 94.88 100 SER A CA 1
ATOM 762 C C . SER A 1 100 ? -3.434 0.927 -4.758 1.00 94.88 100 SER A C 1
ATOM 764 O O . SER A 1 100 ? -4.113 -0.013 -4.347 1.00 94.88 100 SER A O 1
ATOM 766 N N . ALA A 1 101 ? -3.715 2.191 -4.472 1.00 94.12 101 ALA A N 1
ATOM 767 C CA . ALA A 1 101 ? -4.903 2.585 -3.729 1.00 94.12 101 ALA A CA 1
ATOM 768 C C . ALA A 1 101 ? -5.357 3.996 -4.110 1.00 94.12 101 ALA A C 1
ATOM 770 O O . ALA A 1 101 ? -4.557 4.827 -4.542 1.00 94.12 101 ALA A O 1
ATOM 771 N N . GLU A 1 102 ? -6.640 4.267 -3.896 1.00 92.44 102 GLU A N 1
ATOM 772 C CA . GLU A 1 102 ? -7.163 5.628 -3.892 1.00 92.44 102 GLU A CA 1
ATOM 773 C C . GLU A 1 102 ? -6.733 6.334 -2.598 1.00 92.44 102 GLU A C 1
ATOM 775 O O . GLU A 1 102 ? -6.603 5.722 -1.533 1.00 92.44 102 GLU A O 1
ATOM 780 N N . SER A 1 103 ? -6.519 7.639 -2.679 1.00 91.56 103 SER A N 1
ATOM 781 C CA . SER A 1 103 ? -6.341 8.506 -1.521 1.00 91.56 103 SER A CA 1
ATOM 782 C C . SER A 1 103 ? -7.139 9.794 -1.698 1.00 91.56 103 SER A C 1
ATOM 784 O O . SER A 1 103 ? -7.308 10.286 -2.815 1.00 91.56 103 SER A O 1
ATOM 786 N N . ASP A 1 104 ? -7.667 10.306 -0.588 1.00 90.31 104 ASP A N 1
ATOM 787 C CA . ASP A 1 104 ? -8.523 11.493 -0.557 1.00 90.31 104 ASP A CA 1
ATOM 788 C C . ASP A 1 104 ? -7.674 12.777 -0.632 1.00 90.31 104 ASP A C 1
ATOM 790 O O . ASP A 1 104 ? -6.443 12.746 -0.545 1.00 90.31 104 ASP A O 1
ATOM 794 N N . VAL A 1 105 ? -8.309 13.936 -0.790 1.00 86.88 105 VAL A N 1
ATOM 795 C CA . VAL A 1 105 ? -7.649 15.249 -0.926 1.00 86.88 105 VAL A CA 1
ATOM 796 C C . VAL A 1 105 ? -6.775 15.629 0.271 1.00 86.88 105 VAL A C 1
ATOM 798 O O . VAL A 1 105 ? -5.891 16.473 0.153 1.00 86.88 105 VAL A O 1
ATOM 801 N N . ASP A 1 106 ? -7.014 15.012 1.425 1.00 85.88 106 ASP A N 1
ATOM 802 C CA . ASP A 1 106 ? -6.231 15.198 2.645 1.00 85.88 106 ASP A CA 1
ATOM 803 C C . ASP A 1 106 ? -5.052 14.220 2.775 1.00 85.88 106 ASP A C 1
ATOM 805 O O . ASP A 1 106 ? -4.327 14.267 3.769 1.00 85.88 106 ASP A O 1
ATOM 809 N N . GLY A 1 107 ? -4.846 13.356 1.777 1.00 86.12 107 GLY A N 1
ATOM 810 C CA . GLY A 1 107 ? -3.743 12.404 1.705 1.00 86.12 107 GLY A CA 1
ATOM 811 C C . GLY A 1 107 ? -3.949 11.125 2.516 1.00 86.12 107 GLY A C 1
ATOM 812 O O . GLY A 1 107 ? -2.988 10.375 2.718 1.00 86.12 107 GLY A O 1
ATOM 813 N N . ARG A 1 108 ? -5.161 10.856 3.015 1.00 90.12 108 ARG A N 1
ATOM 814 C CA . ARG A 1 108 ? -5.498 9.574 3.654 1.00 90.12 108 ARG A CA 1
ATOM 815 C C . ARG A 1 108 ? -5.866 8.529 2.606 1.00 90.12 108 ARG A C 1
ATOM 817 O O . ARG A 1 108 ? -6.538 8.837 1.626 1.00 90.12 108 ARG A O 1
ATOM 824 N N . VAL A 1 109 ? -5.440 7.283 2.815 1.00 94.44 109 VAL A N 1
ATOM 825 C CA . VAL A 1 109 ? -5.767 6.178 1.900 1.00 94.44 109 VAL A CA 1
ATOM 826 C C . VAL A 1 109 ? -7.222 5.775 2.087 1.00 94.44 109 VAL A C 1
ATOM 828 O O . VAL A 1 109 ? -7.651 5.537 3.215 1.00 94.44 109 VAL A O 1
ATOM 831 N N . VAL A 1 110 ? -7.951 5.668 0.980 1.00 94.69 110 VAL A N 1
ATOM 832 C CA . VAL A 1 110 ? -9.363 5.293 0.928 1.00 94.69 110 VAL A CA 1
ATOM 833 C C . VAL A 1 110 ? -9.471 3.812 0.601 1.00 94.69 110 VAL A C 1
ATOM 835 O O . VAL A 1 110 ? -8.896 3.339 -0.376 1.00 94.69 110 VAL A O 1
ATOM 838 N N . LEU A 1 111 ? -10.238 3.079 1.403 1.00 95.38 111 LEU A N 1
ATOM 839 C CA . LEU A 1 111 ? -10.551 1.677 1.154 1.00 95.38 111 LEU A CA 1
ATOM 840 C C . LEU A 1 111 ? -12.050 1.432 1.187 1.00 95.38 111 LEU A C 1
ATOM 842 O O . LEU A 1 111 ? -12.797 2.109 1.895 1.00 95.38 111 LEU A O 1
ATOM 846 N N . HIS A 1 112 ? -12.467 0.392 0.471 1.00 95.50 112 HIS A N 1
ATOM 847 C CA . HIS A 1 112 ? -13.845 -0.075 0.455 1.00 95.50 112 HIS A CA 1
ATOM 848 C C . HIS A 1 112 ? -13.935 -1.461 1.073 1.00 95.50 112 HIS A C 1
ATOM 850 O O . HIS A 1 112 ? -13.249 -2.391 0.650 1.00 95.50 112 HIS A O 1
ATOM 856 N N . THR A 1 113 ? -14.801 -1.618 2.059 1.00 94.38 113 THR A N 1
ATOM 857 C CA . THR A 1 113 ? -15.080 -2.912 2.678 1.00 94.38 113 THR A CA 1
ATOM 858 C C . THR A 1 113 ? -16.175 -3.656 1.906 1.00 94.38 113 THR A C 1
ATOM 860 O O . THR A 1 113 ? -16.906 -3.099 1.077 1.00 94.38 113 THR A O 1
ATOM 863 N N . ARG A 1 114 ? -16.292 -4.969 2.119 1.00 92.31 114 ARG A N 1
ATOM 864 C CA . ARG A 1 114 ? -17.303 -5.811 1.457 1.00 92.31 114 ARG A CA 1
ATOM 865 C C . ARG A 1 114 ? -18.733 -5.380 1.771 1.00 92.31 114 ARG A C 1
ATOM 867 O O . ARG A 1 114 ? -19.558 -5.416 0.858 1.00 92.31 114 ARG A O 1
ATOM 874 N N . ASP A 1 115 ? -18.979 -4.921 2.995 1.00 89.00 115 ASP A N 1
ATOM 875 C CA . ASP A 1 115 ? -20.261 -4.384 3.478 1.00 89.00 115 ASP A CA 1
ATOM 876 C C . ASP A 1 115 ? -20.596 -2.979 2.933 1.00 89.00 115 ASP A C 1
ATOM 878 O O . ASP A 1 115 ? -21.679 -2.459 3.188 1.00 89.00 115 ASP A O 1
ATOM 882 N N . GLY A 1 116 ? -19.702 -2.386 2.134 1.00 91.12 116 GLY A N 1
ATOM 883 C CA . GLY A 1 116 ? -19.922 -1.117 1.445 1.00 91.12 116 GLY A CA 1
ATOM 884 C C . GLY A 1 116 ? -19.459 0.116 2.217 1.00 91.12 116 GLY A C 1
ATOM 885 O O . GLY A 1 116 ? -19.611 1.226 1.701 1.00 91.12 116 GLY A O 1
ATOM 886 N N . ALA A 1 117 ? -18.870 -0.036 3.409 1.00 93.31 117 ALA A N 1
ATOM 887 C CA . ALA A 1 117 ? -18.252 1.096 4.086 1.00 93.31 117 ALA A CA 1
ATOM 888 C C . ALA A 1 117 ? -17.041 1.615 3.291 1.00 93.31 117 ALA A C 1
ATOM 890 O O . ALA A 1 117 ? -16.322 0.878 2.613 1.00 93.31 117 ALA A O 1
ATOM 891 N N . THR A 1 118 ? -16.835 2.927 3.364 1.00 95.25 118 THR A N 1
ATOM 892 C CA . THR A 1 118 ? -15.635 3.587 2.849 1.00 95.25 118 THR A CA 1
ATOM 893 C C . THR A 1 118 ? -14.870 4.131 4.039 1.00 95.25 118 THR A C 1
ATOM 895 O O . THR A 1 118 ? -15.445 4.856 4.850 1.00 95.25 118 THR A O 1
ATOM 898 N N . VAL A 1 119 ? -13.607 3.743 4.175 1.00 95.19 119 VAL A N 1
ATOM 899 C CA . VAL A 1 119 ? -12.789 4.056 5.348 1.00 95.19 119 VAL A CA 1
ATOM 900 C C . VAL A 1 119 ? -11.468 4.691 4.948 1.00 95.19 119 VAL A C 1
ATOM 902 O O . VAL A 1 119 ? -10.887 4.343 3.922 1.00 95.19 119 VAL A O 1
ATOM 905 N N . HIS A 1 120 ? -10.991 5.598 5.789 1.00 95.25 120 HIS A N 1
ATOM 906 C CA . HIS A 1 120 ? -9.679 6.213 5.707 1.00 95.25 120 HIS A CA 1
ATOM 907 C C . HIS A 1 120 ? -8.713 5.526 6.661 1.00 95.25 120 HIS A C 1
ATOM 909 O O . HIS A 1 120 ? -9.012 5.373 7.850 1.00 95.25 120 HIS A O 1
ATOM 915 N N . LEU A 1 121 ? -7.548 5.139 6.142 1.00 92.44 121 LEU A N 1
ATOM 916 C CA . LEU A 1 121 ? -6.473 4.525 6.915 1.00 92.44 121 LEU A CA 1
ATOM 917 C C . LEU A 1 121 ? -5.198 5.374 6.897 1.00 92.44 121 LEU A C 1
ATOM 919 O O . LEU A 1 121 ? -4.854 6.016 5.900 1.00 92.44 121 LEU A O 1
ATOM 923 N N . ASP A 1 122 ? -4.467 5.316 8.008 1.00 90.56 122 ASP A N 1
ATOM 924 C CA . ASP A 1 122 ? -3.085 5.775 8.095 1.00 90.56 122 ASP A CA 1
ATOM 925 C C . ASP A 1 122 ? -2.094 4.690 7.621 1.00 90.56 122 ASP A C 1
ATOM 927 O O . ASP A 1 122 ? -2.476 3.567 7.278 1.00 90.56 122 ASP A O 1
ATOM 931 N N . GLY A 1 123 ? -0.802 5.032 7.578 1.00 92.19 123 GLY A N 1
ATOM 932 C CA . GLY A 1 123 ? 0.261 4.127 7.130 1.00 92.19 123 GLY A CA 1
ATOM 933 C C . GLY A 1 123 ? 0.300 2.800 7.901 1.00 92.19 123 GLY A C 1
ATOM 934 O O . GLY A 1 123 ? 0.266 1.742 7.268 1.00 92.19 123 GLY A O 1
ATOM 935 N N . PRO A 1 124 ? 0.329 2.808 9.248 1.00 92.44 124 PRO A N 1
ATOM 936 C CA . PRO A 1 124 ? 0.279 1.588 10.051 1.00 92.44 124 PRO A CA 1
ATOM 937 C C . PRO A 1 124 ? -0.949 0.709 9.793 1.00 92.44 124 PRO A C 1
ATOM 939 O O . PRO A 1 124 ? -0.810 -0.504 9.622 1.00 92.44 124 PRO A O 1
ATOM 942 N N . ALA A 1 125 ? -2.150 1.291 9.761 1.00 92.44 125 ALA A N 1
ATOM 943 C CA . ALA A 1 125 ? -3.383 0.556 9.502 1.00 92.44 125 ALA A CA 1
ATOM 944 C C . ALA A 1 125 ? -3.379 -0.064 8.100 1.00 92.44 125 ALA A C 1
ATOM 946 O O . ALA A 1 125 ? -3.701 -1.243 7.931 1.00 92.44 125 ALA A O 1
ATOM 947 N N . PHE A 1 126 ? -2.948 0.700 7.097 1.00 95.75 126 PHE A N 1
ATOM 948 C CA . PHE A 1 126 ? -2.873 0.223 5.723 1.00 95.75 126 PHE A CA 1
ATOM 949 C C . PHE A 1 126 ? -1.818 -0.877 5.538 1.00 95.75 126 PHE A C 1
ATOM 951 O O . PHE A 1 126 ? -2.075 -1.854 4.837 1.00 95.75 126 PHE A O 1
ATOM 958 N N . ALA A 1 127 ? -0.675 -0.805 6.228 1.00 95.56 127 ALA A N 1
ATOM 959 C CA . ALA A 1 127 ? 0.321 -1.880 6.229 1.00 95.56 127 ALA A CA 1
ATOM 960 C C . ALA A 1 127 ? -0.250 -3.205 6.748 1.00 95.56 127 ALA A C 1
ATOM 962 O O . ALA A 1 127 ? 0.055 -4.259 6.192 1.00 95.56 127 ALA A O 1
ATOM 963 N N . ARG A 1 128 ? -1.125 -3.169 7.763 1.00 94.81 128 ARG A N 1
ATOM 964 C CA . ARG A 1 128 ? -1.815 -4.376 8.249 1.00 94.81 128 ARG A CA 1
ATOM 965 C C . ARG A 1 128 ? -2.792 -4.927 7.226 1.00 94.81 128 ARG A C 1
ATOM 967 O O . ARG A 1 128 ? -2.854 -6.144 7.066 1.00 94.81 128 ARG A O 1
ATOM 974 N N . VAL A 1 129 ? -3.520 -4.061 6.523 1.00 96.25 129 VAL A N 1
ATOM 975 C CA . VAL A 1 129 ? -4.398 -4.482 5.422 1.00 96.25 129 VAL A CA 1
ATOM 976 C C . VAL A 1 129 ? -3.589 -5.165 4.320 1.00 96.25 129 VAL A C 1
ATOM 978 O O . VAL A 1 129 ? -3.911 -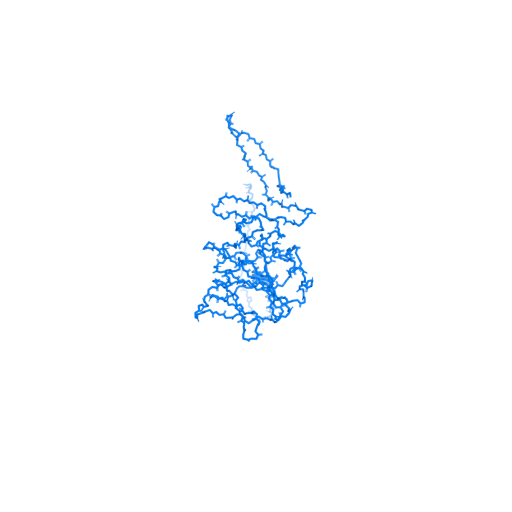6.286 3.931 1.00 96.25 129 VAL A O 1
ATOM 981 N N . VAL A 1 130 ? -2.492 -4.545 3.878 1.00 96.38 130 VAL A N 1
ATOM 982 C CA . VAL A 1 130 ? -1.591 -5.103 2.858 1.00 96.38 130 VAL A CA 1
ATOM 983 C C . VAL A 1 130 ? -0.983 -6.429 3.318 1.00 96.38 130 VAL A C 1
ATOM 985 O O . VAL A 1 130 ? -1.088 -7.422 2.607 1.00 96.38 130 VAL A O 1
ATOM 988 N N . GLY A 1 131 ? -0.404 -6.483 4.519 1.00 94.00 131 GLY A N 1
ATOM 989 C CA . GLY A 1 131 ? 0.262 -7.678 5.044 1.00 94.00 131 GLY A CA 1
ATOM 990 C C . GLY A 1 131 ? -0.674 -8.869 5.288 1.00 94.00 131 GLY A C 1
ATOM 991 O O . GLY A 1 131 ? -0.248 -10.026 5.236 1.00 94.00 131 GLY A O 1
ATOM 992 N N . ASN A 1 132 ? -1.965 -8.614 5.530 1.00 93.56 132 ASN A N 1
ATOM 993 C CA . ASN A 1 132 ? -2.980 -9.661 5.659 1.00 93.56 132 ASN A CA 1
ATOM 994 C C . ASN A 1 132 ? -3.629 -10.060 4.324 1.00 93.56 132 ASN A C 1
ATOM 996 O O . ASN A 1 132 ? -4.342 -11.064 4.293 1.00 93.56 132 ASN A O 1
ATOM 1000 N N . ASN A 1 133 ? -3.388 -9.320 3.240 1.00 94.50 133 ASN A N 1
ATOM 1001 C CA . ASN A 1 133 ? -3.971 -9.611 1.937 1.00 94.50 133 ASN A CA 1
ATOM 1002 C C . ASN A 1 133 ? -3.449 -10.942 1.373 1.00 94.50 133 ASN A C 1
ATOM 1004 O O . ASN A 1 133 ? -2.254 -11.235 1.432 1.00 94.50 133 ASN A O 1
ATOM 1008 N N . GLU A 1 134 ? -4.338 -11.737 0.780 1.00 91.69 134 GLU A N 1
ATOM 1009 C CA . GLU A 1 134 ? -3.997 -13.054 0.229 1.00 91.69 134 GLU A CA 1
ATOM 1010 C C . GLU A 1 134 ? -2.946 -12.970 -0.884 1.00 91.69 134 GLU A C 1
ATOM 1012 O O . GLU A 1 134 ? -2.006 -13.760 -0.894 1.00 91.69 134 GLU A O 1
ATOM 1017 N N . THR A 1 135 ? -3.034 -11.958 -1.755 1.00 91.75 135 THR A N 1
ATOM 1018 C CA . THR A 1 135 ? -2.045 -11.672 -2.810 1.00 91.75 135 THR A CA 1
ATOM 1019 C C . THR A 1 135 ? -0.653 -11.464 -2.234 1.00 91.75 135 THR A C 1
ATOM 1021 O O . THR A 1 135 ? 0.338 -11.987 -2.739 1.00 91.75 135 THR A O 1
ATOM 1024 N N . PHE A 1 136 ? -0.581 -10.666 -1.171 1.00 93.69 136 PHE A N 1
ATOM 1025 C CA . PHE A 1 136 ? 0.671 -10.334 -0.514 1.00 93.69 136 PHE A CA 1
ATOM 1026 C C . PHE A 1 136 ? 1.246 -11.576 0.170 1.00 93.69 136 PHE A C 1
ATOM 1028 O O . PHE A 1 136 ? 2.409 -11.914 -0.017 1.00 93.69 136 PHE A O 1
ATOM 1035 N N . ARG A 1 137 ? 0.411 -12.332 0.886 1.00 91.38 137 ARG A N 1
ATOM 1036 C CA . ARG A 1 137 ? 0.810 -13.581 1.551 1.00 91.38 137 ARG A CA 1
ATOM 1037 C C . ARG A 1 137 ? 1.258 -14.666 0.579 1.00 91.38 137 ARG A C 1
ATOM 1039 O O . ARG A 1 137 ? 2.191 -15.400 0.893 1.00 91.38 137 ARG A O 1
ATOM 1046 N N . ALA A 1 138 ? 0.647 -14.742 -0.602 1.00 90.06 138 ALA A N 1
ATOM 1047 C CA . ALA A 1 138 ? 0.998 -15.707 -1.640 1.00 90.06 138 ALA A CA 1
ATOM 1048 C C . ALA A 1 138 ? 2.433 -15.537 -2.169 1.00 90.06 138 ALA A C 1
ATOM 1050 O O . ALA A 1 138 ? 2.994 -16.483 -2.720 1.00 90.06 138 ALA A O 1
ATOM 1051 N N . VAL A 1 139 ? 3.067 -14.376 -1.955 1.00 88.88 139 VAL A N 1
ATOM 1052 C CA . VAL A 1 139 ? 4.498 -14.176 -2.246 1.00 88.88 139 VAL A CA 1
ATOM 1053 C C . VAL A 1 139 ? 5.376 -15.128 -1.420 1.00 88.88 139 VAL A C 1
ATOM 1055 O O . VAL A 1 139 ? 6.429 -15.559 -1.894 1.00 88.88 139 VAL A O 1
ATOM 1058 N N . GLY A 1 140 ? 4.947 -15.490 -0.205 1.00 79.50 140 GLY A N 1
ATOM 1059 C CA . GLY A 1 140 ? 5.611 -16.450 0.679 1.00 79.50 140 GLY A CA 1
ATOM 1060 C C . GLY A 1 140 ? 6.906 -15.926 1.308 1.00 79.50 140 GLY A C 1
ATOM 1061 O O . GLY A 1 140 ? 6.950 -15.676 2.508 1.00 79.50 140 GLY A O 1
ATOM 1062 N N . ASP A 1 141 ? 7.960 -15.753 0.507 1.00 81.69 141 ASP A N 1
ATOM 1063 C CA . ASP A 1 141 ? 9.283 -15.287 0.950 1.00 81.69 141 ASP A CA 1
ATOM 1064 C C . ASP A 1 141 ? 9.637 -13.940 0.301 1.00 81.69 141 ASP A C 1
ATOM 1066 O O . ASP A 1 141 ? 10.253 -13.865 -0.770 1.00 81.69 141 ASP A O 1
ATOM 1070 N N . PHE A 1 142 ? 9.268 -12.847 0.974 1.00 85.50 142 PHE A N 1
ATOM 1071 C CA . PHE A 1 142 ? 9.583 -11.491 0.520 1.00 85.50 142 PHE A CA 1
ATOM 1072 C C . PHE A 1 142 ? 11.087 -11.204 0.449 1.00 85.50 142 PHE A C 1
ATOM 1074 O O . PHE A 1 142 ? 11.492 -10.368 -0.358 1.00 85.50 142 PHE A O 1
ATOM 1081 N N . ARG A 1 143 ? 11.949 -11.950 1.157 1.00 80.69 143 ARG A N 1
ATOM 1082 C CA . ARG A 1 143 ? 13.411 -11.756 1.080 1.00 80.69 143 ARG A CA 1
ATOM 1083 C C . ARG A 1 143 ? 13.968 -12.033 -0.316 1.00 80.69 143 ARG A C 1
ATOM 1085 O O . ARG A 1 143 ? 15.038 -11.542 -0.660 1.00 80.69 143 ARG A O 1
ATOM 1092 N N . ARG A 1 144 ? 13.249 -12.814 -1.130 1.00 79.94 144 ARG A N 1
ATOM 1093 C CA . ARG A 1 144 ? 13.589 -13.098 -2.538 1.00 79.94 144 ARG A CA 1
ATOM 1094 C C . ARG A 1 144 ? 12.870 -12.185 -3.533 1.00 79.94 144 ARG A C 1
ATOM 1096 O O . ARG A 1 144 ? 13.094 -12.314 -4.745 1.00 79.94 144 ARG A O 1
ATOM 1103 N N . SER A 1 145 ? 11.999 -11.310 -3.046 1.00 82.94 145 SER A N 1
ATOM 1104 C CA . SER A 1 145 ? 11.243 -10.345 -3.842 1.00 82.94 145 SER A CA 1
ATOM 1105 C C . SER A 1 145 ? 11.985 -9.013 -3.953 1.00 82.94 145 SER A C 1
ATOM 1107 O O . SER A 1 145 ? 12.970 -8.768 -3.261 1.00 82.94 145 SER A O 1
ATOM 1109 N N . GLY A 1 146 ? 11.546 -8.172 -4.888 1.00 88.44 146 GLY A N 1
ATOM 1110 C CA . GLY A 1 146 ? 12.040 -6.808 -5.047 1.00 88.44 146 GLY A CA 1
ATOM 1111 C C . GLY A 1 146 ? 11.441 -5.863 -4.000 1.00 88.44 146 GLY A C 1
ATOM 1112 O O . GLY A 1 146 ? 10.881 -6.320 -3.002 1.00 88.44 146 GLY A O 1
ATOM 1113 N N . PRO A 1 147 ? 11.560 -4.545 -4.195 1.00 94.06 147 PRO A N 1
ATOM 1114 C CA . PRO A 1 147 ? 10.948 -3.581 -3.293 1.00 94.06 147 PRO A CA 1
ATOM 1115 C C . PRO A 1 147 ? 9.414 -3.605 -3.394 1.00 94.06 147 PRO A C 1
ATOM 1117 O O . PRO A 1 147 ? 8.837 -4.251 -4.270 1.00 94.06 147 PRO A O 1
ATOM 1120 N N . ILE A 1 148 ? 8.754 -2.869 -2.506 1.00 96.19 148 ILE A N 1
ATOM 1121 C CA . ILE A 1 148 ? 7.323 -2.574 -2.584 1.00 96.19 148 ILE A CA 1
ATOM 1122 C C . ILE A 1 148 ? 7.165 -1.165 -3.152 1.00 96.19 148 ILE A C 1
ATOM 1124 O O . ILE A 1 148 ? 7.785 -0.226 -2.656 1.00 96.19 148 ILE A O 1
ATOM 1128 N N . ALA A 1 149 ? 6.343 -1.000 -4.185 1.00 95.62 149 ALA A N 1
ATOM 1129 C CA . ALA A 1 149 ? 6.063 0.304 -4.781 1.00 95.62 149 ALA A CA 1
ATOM 1130 C C . ALA A 1 149 ? 4.611 0.712 -4.533 1.00 95.62 149 ALA A C 1
ATOM 1132 O O . ALA A 1 149 ? 3.695 -0.021 -4.907 1.00 95.62 149 ALA A O 1
ATOM 1133 N N . LEU A 1 150 ? 4.419 1.882 -3.923 1.00 95.25 150 LEU A N 1
ATOM 1134 C CA . LEU A 1 150 ? 3.100 2.459 -3.686 1.00 95.25 150 LEU A CA 1
ATOM 1135 C C . LEU A 1 150 ? 2.672 3.327 -4.875 1.00 95.25 150 LEU A C 1
ATOM 1137 O O . LEU A 1 150 ? 3.465 4.108 -5.394 1.00 95.25 150 LEU A O 1
ATOM 1141 N N . ALA A 1 151 ? 1.410 3.229 -5.274 1.00 93.44 151 ALA A N 1
ATOM 1142 C CA . ALA A 1 151 ? 0.780 4.090 -6.268 1.00 93.44 151 ALA A CA 1
ATOM 1143 C C . ALA A 1 151 ? -0.525 4.641 -5.677 1.00 93.44 151 ALA A C 1
ATOM 1145 O O . ALA A 1 151 ? -1.458 3.874 -5.447 1.00 93.44 151 ALA A O 1
ATOM 1146 N N . VAL A 1 152 ? -0.559 5.941 -5.382 1.00 92.62 152 VAL A N 1
ATOM 1147 C CA . VAL A 1 152 ? -1.663 6.602 -4.667 1.00 92.62 152 VAL A CA 1
ATOM 1148 C C . VAL A 1 152 ? -2.078 7.894 -5.368 1.00 92.62 152 VAL A C 1
ATOM 1150 O O . VAL A 1 152 ? -1.225 8.686 -5.771 1.00 92.62 152 VAL A O 1
ATOM 1153 N N . SER A 1 153 ? -3.388 8.091 -5.532 1.00 89.31 153 SER A N 1
ATOM 1154 C CA . SER A 1 153 ? -3.957 9.132 -6.402 1.00 89.31 153 SER A CA 1
ATOM 1155 C C . SER A 1 153 ? -3.721 10.565 -5.931 1.00 89.31 153 SER A C 1
ATOM 1157 O O . SER A 1 153 ? -3.797 11.480 -6.740 1.00 89.31 153 SER A O 1
ATOM 1159 N N . THR A 1 154 ? -3.435 10.767 -4.648 1.00 89.19 154 THR A N 1
ATOM 1160 C CA . THR A 1 154 ? -3.111 12.063 -4.040 1.00 89.19 154 THR A CA 1
ATOM 1161 C C . THR A 1 154 ? -1.879 11.927 -3.138 1.00 89.19 154 THR A C 1
ATOM 1163 O O . THR A 1 154 ? -1.585 10.830 -2.653 1.00 89.19 154 THR A O 1
ATOM 1166 N N . PRO A 1 155 ? -1.124 13.011 -2.885 1.00 89.81 155 PRO A N 1
ATOM 1167 C CA . PRO A 1 155 ? 0.037 12.953 -2.003 1.00 89.81 155 PRO A CA 1
ATOM 1168 C C . PRO A 1 155 ? -0.347 12.500 -0.588 1.00 89.81 155 PRO A C 1
ATOM 1170 O O . PRO A 1 155 ? -1.250 13.060 0.029 1.00 89.81 155 PRO A O 1
ATOM 1173 N N . LEU A 1 156 ? 0.369 11.508 -0.054 1.00 90.56 156 LEU A N 1
ATOM 1174 C CA . LEU A 1 156 ? 0.072 10.938 1.263 1.00 90.56 156 LEU A CA 1
ATOM 1175 C C . LEU A 1 156 ? 0.312 11.931 2.406 1.00 90.56 156 LEU A C 1
ATOM 1177 O O . LEU A 1 156 ? 1.306 12.665 2.429 1.00 90.56 156 LEU A O 1
ATOM 1181 N N . ALA A 1 157 ? -0.582 11.898 3.392 1.00 82.06 157 ALA A N 1
ATOM 1182 C CA . ALA A 1 157 ? -0.570 12.804 4.529 1.00 82.06 157 ALA A CA 1
ATOM 1183 C C . ALA A 1 157 ? 0.626 12.554 5.456 1.00 82.06 157 ALA A C 1
ATOM 1185 O O . ALA A 1 157 ? 0.785 11.473 6.023 1.00 82.06 157 ALA A O 1
ATOM 1186 N N . GLY A 1 158 ? 1.412 13.601 5.706 1.00 76.38 158 GLY A N 1
ATOM 1187 C CA . GLY A 1 158 ? 2.454 13.586 6.729 1.00 76.38 158 GLY A CA 1
ATOM 1188 C C . GLY A 1 158 ? 3.762 12.913 6.300 1.00 76.38 158 GLY A C 1
ATOM 1189 O O . GLY A 1 158 ? 3.820 11.968 5.516 1.00 76.38 158 GLY A O 1
ATOM 1190 N N . ARG A 1 159 ? 4.870 13.412 6.858 1.00 76.25 159 ARG A N 1
ATOM 1191 C CA . ARG A 1 159 ? 6.227 12.973 6.485 1.00 76.25 159 ARG A CA 1
ATOM 1192 C C . ARG A 1 159 ? 6.551 11.542 6.921 1.00 76.25 159 ARG A C 1
ATOM 1194 O O . ARG A 1 159 ? 7.461 10.944 6.355 1.00 76.25 159 ARG A O 1
ATOM 1201 N N . SER A 1 160 ? 5.854 11.014 7.928 1.00 85.69 160 SER A N 1
ATOM 1202 C CA . SER A 1 160 ? 6.145 9.697 8.499 1.00 85.69 160 SER A CA 1
ATOM 1203 C C . SER A 1 160 ? 5.360 8.552 7.866 1.00 85.69 160 SER A C 1
ATOM 1205 O O . SER A 1 160 ? 5.709 7.405 8.119 1.00 85.69 160 SER A O 1
ATOM 1207 N N . TRP A 1 161 ? 4.361 8.828 7.018 1.00 92.06 161 TRP A N 1
ATOM 1208 C CA . TRP A 1 161 ? 3.413 7.815 6.545 1.00 92.06 161 TRP A CA 1
ATOM 1209 C C . TRP A 1 161 ? 4.103 6.562 5.990 1.00 92.06 161 TRP A C 1
ATOM 1211 O O . TRP A 1 161 ? 3.849 5.454 6.462 1.00 92.06 161 TRP A O 1
ATOM 1221 N N . GLY A 1 162 ? 5.030 6.719 5.034 1.00 92.38 162 GLY A N 1
ATOM 1222 C CA . GLY A 1 162 ? 5.697 5.571 4.406 1.00 92.38 162 GLY A CA 1
ATOM 1223 C C . GLY A 1 162 ? 6.698 4.875 5.319 1.00 92.38 162 GLY A C 1
ATOM 1224 O O . GLY A 1 162 ? 6.861 3.659 5.223 1.00 92.38 162 GLY A O 1
ATOM 1225 N N . ARG A 1 163 ? 7.309 5.613 6.252 1.00 93.81 163 ARG A N 1
ATOM 1226 C CA . ARG A 1 163 ? 8.190 5.042 7.276 1.00 93.81 163 ARG A CA 1
ATOM 1227 C C . ARG A 1 163 ? 7.390 4.157 8.224 1.00 93.81 163 ARG A C 1
ATOM 1229 O O . ARG A 1 163 ? 7.793 3.029 8.492 1.00 93.81 163 ARG A O 1
ATOM 1236 N N . ASP A 1 164 ? 6.254 4.654 8.703 1.00 93.62 164 ASP A N 1
ATOM 1237 C CA . ASP A 1 164 ? 5.411 3.960 9.673 1.00 93.62 164 ASP A CA 1
ATOM 1238 C C . ASP A 1 164 ? 4.729 2.736 9.016 1.00 93.62 164 ASP A C 1
ATOM 1240 O O . ASP A 1 164 ? 4.673 1.661 9.617 1.00 93.62 164 ASP A O 1
ATOM 1244 N N . PHE A 1 165 ? 4.335 2.846 7.739 1.00 95.50 165 PHE A N 1
ATOM 1245 C CA . PHE A 1 165 ? 3.909 1.715 6.903 1.00 95.50 165 PHE A CA 1
ATOM 1246 C C . PHE A 1 165 ? 5.006 0.638 6.783 1.00 95.50 165 PHE A C 1
ATOM 1248 O O . PHE A 1 165 ? 4.771 -0.533 7.090 1.00 95.50 165 PHE A O 1
ATOM 1255 N N . HIS A 1 166 ? 6.228 1.022 6.388 1.00 96.06 166 HIS A N 1
ATOM 1256 C CA . HIS A 1 166 ? 7.363 0.098 6.267 1.00 96.06 166 HIS A CA 1
ATOM 1257 C C . HIS A 1 166 ? 7.707 -0.567 7.610 1.00 96.06 166 HIS A C 1
ATOM 1259 O O . HIS A 1 166 ? 7.974 -1.768 7.661 1.00 96.06 166 HIS A O 1
ATOM 1265 N N . GLN A 1 167 ? 7.652 0.179 8.715 1.00 94.81 167 GLN A N 1
ATOM 1266 C CA . GLN A 1 167 ? 7.956 -0.342 10.045 1.00 94.81 167 GLN A CA 1
ATOM 1267 C C . GLN A 1 167 ? 6.966 -1.431 10.486 1.00 94.81 167 GLN A C 1
ATOM 1269 O O . GLN A 1 167 ? 7.387 -2.422 11.086 1.00 94.81 167 GLN A O 1
ATOM 1274 N N . VAL A 1 168 ? 5.673 -1.285 10.176 1.00 94.25 168 VAL A N 1
ATOM 1275 C CA . VAL A 1 168 ? 4.666 -2.323 10.450 1.00 94.25 168 VAL A CA 1
ATOM 1276 C C . VAL A 1 168 ? 4.894 -3.557 9.580 1.00 94.25 168 VAL A C 1
ATOM 1278 O O . VAL A 1 168 ? 4.909 -4.666 10.112 1.00 94.25 168 VAL A O 1
ATOM 1281 N N . LEU A 1 169 ? 5.151 -3.390 8.276 1.00 94.31 169 LEU A N 1
ATOM 1282 C CA . LEU A 1 169 ? 5.487 -4.515 7.392 1.00 94.31 169 LEU A CA 1
ATOM 1283 C C . LEU A 1 169 ? 6.701 -5.307 7.896 1.00 94.31 169 LEU A C 1
ATOM 1285 O O . LEU A 1 169 ? 6.679 -6.539 7.926 1.00 94.31 169 LEU A O 1
ATOM 1289 N N . ASN A 1 170 ? 7.730 -4.601 8.357 1.00 93.69 170 ASN A N 1
ATOM 1290 C CA . ASN A 1 170 ? 8.924 -5.212 8.918 1.00 93.69 170 ASN A CA 1
ATOM 1291 C C . ASN A 1 170 ? 8.624 -5.994 10.205 1.00 93.69 170 ASN A C 1
ATOM 1293 O O . ASN A 1 170 ? 8.972 -7.168 10.308 1.00 93.69 170 ASN A O 1
ATOM 1297 N N . ARG A 1 171 ? 7.956 -5.358 11.174 1.00 92.12 171 ARG A N 1
ATOM 1298 C CA . ARG A 1 171 ? 7.755 -5.921 12.518 1.00 92.12 171 ARG A CA 1
ATOM 1299 C C . ARG A 1 171 ? 6.705 -7.022 12.573 1.00 92.12 171 ARG A C 1
ATOM 1301 O O . ARG A 1 171 ? 6.899 -7.999 13.287 1.00 92.12 171 ARG A O 1
ATOM 1308 N N . GLU A 1 172 ? 5.592 -6.847 11.867 1.00 91.19 172 GLU A N 1
ATOM 1309 C CA . GLU A 1 172 ? 4.433 -7.742 11.970 1.00 91.19 172 GLU A CA 1
ATOM 1310 C C . GLU A 1 172 ? 4.437 -8.830 10.888 1.00 91.19 172 GLU A C 1
ATOM 1312 O O . GLU A 1 172 ? 3.898 -9.912 11.109 1.00 91.19 172 GLU A O 1
ATOM 1317 N N . PHE A 1 173 ? 5.074 -8.577 9.738 1.00 90.69 173 PHE A N 1
ATOM 1318 C CA . PHE A 1 173 ? 5.039 -9.484 8.583 1.00 90.69 173 PHE A CA 1
ATOM 1319 C C . PHE A 1 173 ? 6.425 -9.960 8.131 1.00 90.69 173 PHE A C 1
ATOM 1321 O O . PHE A 1 173 ? 6.522 -10.672 7.134 1.00 90.69 173 PHE A O 1
ATOM 1328 N N . ALA A 1 174 ? 7.494 -9.586 8.848 1.00 91.56 174 ALA A N 1
ATOM 1329 C CA . ALA A 1 174 ? 8.881 -9.897 8.493 1.00 91.56 174 ALA A CA 1
ATOM 1330 C C . ALA A 1 174 ? 9.244 -9.493 7.049 1.00 91.56 174 ALA A C 1
ATOM 1332 O O . ALA A 1 174 ? 10.117 -10.100 6.422 1.00 91.56 174 ALA A O 1
ATOM 1333 N N . VAL A 1 175 ? 8.570 -8.465 6.517 1.00 93.12 175 VAL A N 1
ATOM 1334 C CA . VAL A 1 175 ? 8.836 -7.921 5.188 1.00 93.12 175 VAL A CA 1
ATOM 1335 C C . VAL A 1 175 ? 9.781 -6.757 5.324 1.00 93.12 175 VAL A C 1
ATOM 1337 O O . VAL A 1 175 ? 9.449 -5.685 5.819 1.00 93.12 175 VAL A O 1
ATOM 1340 N N . GLU A 1 176 ? 10.999 -7.000 4.885 1.00 92.56 176 GLU A N 1
ATOM 1341 C CA . GLU A 1 176 ? 12.105 -6.118 5.174 1.00 92.56 176 GLU A CA 1
ATOM 1342 C C . GLU A 1 176 ? 12.610 -5.346 3.945 1.00 92.56 176 GLU A C 1
ATOM 1344 O O . GLU A 1 176 ? 13.683 -4.732 3.977 1.00 92.56 176 GLU A O 1
ATOM 1349 N N . ASN A 1 177 ? 11.866 -5.482 2.851 1.00 93.88 177 ASN A N 1
ATOM 1350 C CA . ASN A 1 177 ? 12.135 -4.916 1.545 1.00 93.88 177 ASN A CA 1
ATOM 1351 C C . ASN A 1 177 ? 11.858 -3.407 1.563 1.00 93.88 177 ASN A C 1
ATOM 1353 O O . ASN A 1 177 ? 10.914 -2.977 2.231 1.00 93.88 177 ASN A O 1
ATOM 1357 N N . PRO A 1 178 ? 12.617 -2.605 0.795 1.00 94.38 178 PRO A N 1
ATOM 1358 C CA . PRO A 1 178 ? 12.370 -1.173 0.710 1.00 94.38 178 PRO A CA 1
ATOM 1359 C C . PRO A 1 178 ? 10.952 -0.861 0.226 1.00 94.38 178 PRO A C 1
ATOM 1361 O O . PRO A 1 178 ? 10.447 -1.516 -0.689 1.00 94.38 178 PRO A O 1
ATOM 1364 N N . VAL A 1 179 ? 10.340 0.173 0.797 1.00 95.56 179 VAL A N 1
ATOM 1365 C CA . VAL A 1 179 ? 9.068 0.745 0.345 1.00 95.56 179 VAL A CA 1
ATOM 1366 C C . VAL A 1 179 ? 9.346 2.056 -0.383 1.00 95.56 179 VAL A C 1
ATOM 1368 O O . VAL A 1 179 ? 9.901 2.992 0.193 1.00 95.56 179 VAL A O 1
ATOM 1371 N N . HIS A 1 180 ? 8.926 2.146 -1.642 1.00 94.62 180 HIS A N 1
ATOM 1372 C CA . HIS A 1 180 ? 8.935 3.386 -2.413 1.00 94.62 180 HIS A CA 1
ATOM 1373 C C . HIS A 1 180 ? 7.605 4.115 -2.224 1.00 94.62 180 HIS A C 1
ATOM 1375 O O . HIS A 1 180 ? 6.574 3.696 -2.753 1.00 94.62 180 HIS A O 1
ATOM 1381 N N . GLN A 1 181 ? 7.646 5.217 -1.479 1.00 93.88 181 GLN A N 1
ATOM 1382 C CA . GLN A 1 181 ? 6.533 6.145 -1.304 1.00 93.88 181 GLN A CA 1
ATOM 1383 C C . GLN A 1 181 ? 6.624 7.264 -2.354 1.00 93.88 181 GLN A C 1
ATOM 1385 O O . GLN A 1 181 ? 7.696 7.865 -2.493 1.00 93.88 181 GLN A O 1
ATOM 1390 N N . PRO A 1 182 ? 5.539 7.600 -3.066 1.00 92.06 182 PRO A N 1
ATOM 1391 C CA . PRO A 1 182 ? 5.543 8.743 -3.970 1.00 92.06 182 PRO A CA 1
ATOM 1392 C C . PRO A 1 182 ? 5.597 10.063 -3.184 1.00 92.06 182 PRO A C 1
ATOM 1394 O O . PRO A 1 182 ? 5.034 10.180 -2.094 1.00 92.06 182 PRO A O 1
ATOM 1397 N N . ARG A 1 183 ? 6.309 11.062 -3.719 1.00 90.06 183 ARG A N 1
ATOM 1398 C CA . ARG A 1 183 ? 6.400 12.421 -3.143 1.00 90.06 183 ARG A CA 1
ATOM 1399 C C . ARG A 1 183 ? 5.265 13.355 -3.579 1.00 90.06 183 ARG A C 1
ATOM 1401 O O . ARG A 1 183 ? 5.158 14.438 -3.017 1.00 90.06 183 ARG A O 1
ATOM 1408 N N . GLY A 1 184 ? 4.446 12.919 -4.532 1.00 89.56 184 GLY A N 1
ATOM 1409 C CA . GLY A 1 184 ? 3.272 13.616 -5.052 1.00 89.56 184 GLY A CA 1
ATOM 1410 C C . GLY A 1 184 ? 2.216 12.600 -5.492 1.00 89.56 184 GLY A C 1
ATOM 1411 O O . GLY A 1 184 ? 2.216 11.470 -4.998 1.00 89.56 184 GLY A O 1
ATOM 1412 N N . GLU A 1 185 ? 1.353 12.974 -6.437 1.00 89.75 185 GLU A N 1
ATOM 1413 C CA . GLU A 1 185 ? 0.417 12.031 -7.062 1.00 89.75 185 GLU A CA 1
ATOM 1414 C C . GLU A 1 185 ? 1.168 10.913 -7.794 1.00 89.75 185 GLU A C 1
ATOM 1416 O O . GLU A 1 185 ? 2.223 11.140 -8.398 1.00 89.75 185 GLU A O 1
ATOM 1421 N N . ALA A 1 186 ? 0.629 9.697 -7.748 1.00 90.31 186 ALA A N 1
ATOM 1422 C CA . ALA A 1 186 ? 1.201 8.539 -8.413 1.00 90.31 186 ALA A CA 1
ATOM 1423 C C . ALA A 1 186 ? 0.121 7.571 -8.884 1.00 90.31 186 ALA A C 1
ATOM 1425 O O . ALA A 1 186 ? -0.891 7.354 -8.223 1.00 90.31 186 ALA A O 1
ATOM 1426 N N . ALA A 1 187 ? 0.381 6.897 -9.998 1.00 88.19 187 ALA A N 1
ATOM 1427 C CA . ALA A 1 187 ? -0.485 5.818 -10.434 1.00 88.19 187 ALA A CA 1
ATOM 1428 C C . ALA A 1 187 ? 0.269 4.705 -11.147 1.00 88.19 187 ALA A C 1
ATOM 1430 O O . ALA A 1 187 ? 1.453 4.807 -11.490 1.00 88.19 187 ALA A O 1
ATOM 1431 N N . LEU A 1 188 ? -0.462 3.618 -11.357 1.00 88.88 188 LEU A N 1
ATOM 1432 C CA . LEU A 1 188 ? -0.049 2.509 -12.188 1.00 88.88 188 LEU A CA 1
ATOM 1433 C C . LEU A 1 188 ? -0.547 2.711 -13.612 1.00 88.88 188 LEU A C 1
ATOM 1435 O O . LEU A 1 188 ? -1.648 3.189 -13.856 1.00 88.88 188 LEU A O 1
ATOM 1439 N N . ARG A 1 189 ? 0.280 2.306 -14.570 1.00 84.19 189 ARG A N 1
ATOM 1440 C CA . ARG A 1 189 ? -0.126 2.121 -15.960 1.00 84.19 189 ARG A CA 1
ATOM 1441 C C . ARG A 1 189 ? 0.419 0.808 -16.477 1.00 84.19 189 ARG A C 1
ATOM 1443 O O . ARG A 1 189 ? 1.431 0.307 -15.989 1.00 84.19 189 ARG A O 1
ATOM 1450 N N . ARG A 1 190 ? -0.194 0.292 -17.534 1.00 84.31 190 ARG A N 1
ATOM 1451 C CA . ARG A 1 190 ? 0.360 -0.844 -18.263 1.00 84.31 190 ARG A CA 1
ATOM 1452 C C . ARG A 1 190 ? 1.454 -0.365 -19.223 1.00 84.31 190 ARG A C 1
ATOM 1454 O O . ARG A 1 190 ? 1.239 0.550 -20.017 1.00 84.31 190 ARG A O 1
ATOM 1461 N N . GLY A 1 191 ? 2.636 -0.957 -19.112 1.00 82.69 191 GLY A N 1
ATOM 1462 C CA . GLY A 1 191 ? 3.754 -0.792 -20.033 1.00 82.69 191 GLY A CA 1
ATOM 1463 C C . GLY A 1 191 ? 3.483 -1.450 -21.385 1.00 82.69 191 GLY A C 1
ATOM 1464 O O . GLY A 1 191 ? 2.520 -2.201 -21.548 1.00 82.69 191 GLY A O 1
ATOM 1465 N N . ALA A 1 192 ? 4.344 -1.169 -22.366 1.00 82.75 192 ALA A N 1
ATOM 1466 C CA . ALA A 1 192 ? 4.216 -1.712 -23.722 1.00 82.75 192 ALA A CA 1
ATOM 1467 C C . ALA A 1 192 ? 4.333 -3.248 -23.770 1.00 82.75 192 ALA A C 1
ATOM 1469 O O . ALA A 1 192 ? 3.746 -3.889 -24.634 1.00 82.75 192 ALA A O 1
ATOM 1470 N N . ASP A 1 193 ? 5.067 -3.827 -22.824 1.00 83.56 193 ASP A N 1
ATOM 1471 C CA . ASP A 1 193 ? 5.238 -5.265 -22.606 1.00 83.56 193 ASP A CA 1
ATOM 1472 C C . ASP A 1 193 ? 4.145 -5.880 -21.713 1.00 83.56 193 ASP A C 1
ATOM 1474 O O . ASP A 1 193 ? 4.164 -7.077 -21.439 1.00 83.56 193 ASP A O 1
ATOM 1478 N N . GLY A 1 194 ? 3.178 -5.080 -21.256 1.00 83.19 194 GLY A N 1
ATOM 1479 C CA . GLY A 1 194 ? 2.140 -5.516 -20.329 1.00 83.19 194 GLY A CA 1
ATOM 1480 C C . GLY A 1 194 ? 2.529 -5.425 -18.851 1.00 83.19 194 GLY A C 1
ATOM 1481 O O . GLY A 1 194 ? 1.659 -5.657 -18.007 1.00 83.19 194 GLY A O 1
ATOM 1482 N N . ALA A 1 195 ? 3.775 -5.065 -18.521 1.00 86.19 195 ALA A N 1
ATOM 1483 C CA . ALA A 1 195 ? 4.236 -4.930 -17.143 1.00 86.19 195 ALA A CA 1
ATOM 1484 C C . ALA A 1 195 ? 3.662 -3.665 -16.480 1.00 86.19 195 ALA A C 1
ATOM 1486 O O . ALA A 1 195 ? 3.508 -2.638 -17.144 1.00 86.19 195 ALA A O 1
ATOM 1487 N N . PRO A 1 196 ? 3.353 -3.683 -15.173 1.00 87.50 196 PRO A N 1
ATOM 1488 C CA . PRO A 1 196 ? 2.991 -2.464 -14.460 1.00 87.50 196 PRO A CA 1
ATOM 1489 C C . PRO A 1 196 ? 4.168 -1.480 -14.421 1.00 87.50 196 PRO A C 1
ATOM 1491 O O . PRO A 1 196 ? 5.276 -1.812 -14.002 1.00 87.50 196 PRO A O 1
ATOM 1494 N N . VAL A 1 197 ? 3.908 -0.236 -14.811 1.00 88.25 197 VAL A N 1
ATOM 1495 C CA . VAL A 1 197 ? 4.832 0.890 -14.683 1.00 88.25 197 VAL A CA 1
ATOM 1496 C C . VAL A 1 197 ? 4.233 1.871 -13.691 1.00 88.25 197 VAL A C 1
ATOM 1498 O O . VAL A 1 197 ? 3.131 2.376 -13.902 1.00 88.25 197 VAL A O 1
ATOM 1501 N N . VAL A 1 198 ? 4.969 2.159 -12.620 1.00 89.88 198 VAL A N 1
ATOM 1502 C CA . VAL A 1 198 ? 4.575 3.176 -11.644 1.00 89.88 198 VAL A CA 1
ATOM 1503 C C . VAL A 1 198 ? 5.199 4.511 -12.039 1.00 89.88 198 VAL A C 1
ATOM 1505 O O . VAL A 1 198 ? 6.389 4.577 -12.368 1.00 89.88 198 VAL A O 1
ATOM 1508 N N . TRP A 1 199 ? 4.411 5.577 -11.995 1.00 90.44 199 TRP A N 1
ATOM 1509 C CA . TRP A 1 199 ? 4.889 6.950 -12.141 1.00 90.44 199 TRP A CA 1
ATOM 1510 C C . TRP A 1 199 ? 4.553 7.767 -10.896 1.00 90.44 199 TRP A C 1
ATOM 1512 O O . TRP A 1 199 ? 3.666 7.401 -10.132 1.00 90.44 199 TRP A O 1
ATOM 1522 N N . SER A 1 200 ? 5.288 8.855 -10.694 1.00 90.38 200 SER A N 1
ATOM 1523 C CA . SER A 1 200 ? 5.024 9.844 -9.648 1.00 90.38 200 SER A CA 1
ATOM 1524 C C . SER A 1 200 ? 5.285 11.241 -10.200 1.00 90.38 200 SER A C 1
ATOM 1526 O O . SER A 1 200 ? 6.195 11.416 -11.017 1.00 90.38 200 SER A O 1
ATOM 1528 N N . GLN A 1 201 ? 4.506 12.218 -9.750 1.00 89.19 201 GLN A N 1
ATOM 1529 C CA . GLN A 1 201 ? 4.695 13.631 -10.067 1.00 89.19 201 GLN A CA 1
ATOM 1530 C C . GLN A 1 201 ? 6.057 14.133 -9.557 1.00 89.19 201 GLN A C 1
ATOM 1532 O O . GLN A 1 201 ? 6.888 14.609 -10.328 1.00 89.19 201 GLN A O 1
ATOM 1537 N N . ASP A 1 202 ? 6.350 13.896 -8.274 1.00 89.06 202 ASP A N 1
ATOM 1538 C CA . ASP A 1 202 ? 7.507 14.489 -7.583 1.00 89.06 202 ASP A CA 1
ATOM 1539 C C . ASP A 1 202 ? 8.612 13.474 -7.240 1.00 89.06 202 ASP A C 1
ATOM 1541 O O . ASP A 1 202 ? 9.515 13.720 -6.432 1.00 89.06 202 ASP A O 1
ATOM 1545 N N . GLY A 1 203 ? 8.562 12.296 -7.862 1.00 90.00 203 GLY A N 1
ATOM 1546 C CA . GLY A 1 203 ? 9.497 11.205 -7.601 1.00 90.00 203 GLY A CA 1
ATOM 1547 C C . GLY A 1 203 ? 9.192 10.459 -6.300 1.00 90.00 203 GLY A C 1
ATOM 1548 O O . GLY A 1 203 ? 8.031 10.307 -5.918 1.00 90.00 203 GLY A O 1
ATOM 1549 N N . TRP A 1 204 ? 10.234 9.936 -5.649 1.00 91.38 204 TRP A N 1
ATOM 1550 C CA . TRP A 1 204 ? 10.094 8.861 -4.661 1.00 91.38 204 TRP A CA 1
ATOM 1551 C C . TRP A 1 204 ? 10.921 9.100 -3.403 1.00 91.38 204 TRP A C 1
ATOM 1553 O O . TRP A 1 204 ? 12.058 9.569 -3.457 1.00 91.38 204 TRP A O 1
ATOM 1563 N N . THR A 1 205 ? 10.357 8.716 -2.266 1.00 92.31 205 THR A N 1
ATOM 1564 C CA . THR A 1 205 ? 11.065 8.530 -1.001 1.00 92.31 205 THR A CA 1
ATOM 1565 C C . THR A 1 205 ? 11.173 7.036 -0.734 1.00 92.31 205 THR A C 1
ATOM 1567 O O . THR A 1 205 ? 10.185 6.313 -0.849 1.00 92.31 205 THR A O 1
ATOM 1570 N N . VAL A 1 206 ? 12.377 6.573 -0.409 1.00 93.69 206 VAL A N 1
ATOM 1571 C CA . VAL A 1 206 ? 12.641 5.167 -0.093 1.00 93.69 206 VAL A CA 1
ATOM 1572 C C . VAL A 1 206 ? 12.686 5.013 1.418 1.00 93.69 206 VAL A C 1
ATOM 1574 O O . VAL A 1 206 ? 13.418 5.741 2.085 1.00 93.69 206 VAL A O 1
ATOM 1577 N N . HIS A 1 207 ? 11.908 4.070 1.935 1.00 93.88 207 HIS A N 1
ATOM 1578 C CA . HIS A 1 207 ? 11.916 3.670 3.337 1.00 93.88 207 HIS A CA 1
ATOM 1579 C C . HIS A 1 207 ? 12.461 2.254 3.430 1.00 93.88 207 HIS A C 1
ATOM 1581 O O . HIS A 1 207 ? 11.892 1.330 2.855 1.00 93.88 207 HIS A O 1
ATOM 1587 N N . ASP A 1 208 ? 13.572 2.087 4.132 1.00 91.06 208 ASP A N 1
ATOM 1588 C CA . ASP A 1 208 ? 14.216 0.799 4.360 1.00 91.06 208 ASP A CA 1
ATOM 1589 C C . ASP A 1 208 ? 14.730 0.714 5.807 1.00 91.06 208 ASP A C 1
ATOM 1591 O O . ASP A 1 208 ? 14.523 1.616 6.618 1.00 91.06 208 ASP A O 1
ATOM 1595 N N . ARG A 1 209 ? 15.374 -0.399 6.167 1.00 79.75 209 ARG A N 1
ATOM 1596 C CA . ARG A 1 209 ? 15.926 -0.598 7.518 1.00 79.75 209 ARG A CA 1
ATOM 1597 C C . ARG A 1 209 ? 17.103 0.319 7.849 1.00 79.75 209 ARG A C 1
ATOM 1599 O O . ARG A 1 209 ? 17.384 0.531 9.023 1.00 79.75 209 ARG A O 1
ATOM 1606 N N . THR A 1 210 ? 17.806 0.822 6.840 1.00 65.00 210 THR A N 1
ATOM 1607 C CA . THR A 1 210 ? 18.950 1.724 7.015 1.00 65.00 210 THR A CA 1
ATOM 1608 C C . THR A 1 210 ? 18.536 3.184 7.152 1.00 65.00 210 THR A C 1
ATOM 1610 O O . THR A 1 210 ? 19.302 3.972 7.699 1.00 65.00 210 THR A O 1
ATOM 1613 N N . ALA A 1 211 ? 17.312 3.537 6.755 1.00 55.72 211 ALA A N 1
ATOM 1614 C CA . ALA A 1 211 ? 16.766 4.883 6.896 1.00 55.72 211 ALA A CA 1
ATOM 1615 C C . ALA A 1 211 ? 16.669 5.359 8.363 1.00 55.72 211 ALA A C 1
ATOM 1617 O O . ALA A 1 211 ? 16.695 6.563 8.602 1.00 55.72 211 ALA A O 1
ATOM 1618 N N . ASP A 1 212 ? 16.625 4.441 9.339 1.00 45.69 212 ASP A N 1
ATOM 1619 C CA . ASP A 1 212 ? 16.646 4.759 10.780 1.00 45.69 212 ASP A CA 1
ATOM 1620 C C . ASP A 1 212 ? 18.073 4.834 11.381 1.00 45.69 212 ASP A C 1
ATOM 1622 O O . ASP A 1 212 ? 18.224 5.127 12.568 1.00 45.69 212 ASP A O 1
ATOM 1626 N N . VAL A 1 213 ? 19.143 4.607 10.601 1.00 39.00 213 VAL A N 1
ATOM 1627 C CA . VAL A 1 213 ? 20.535 4.614 11.098 1.00 39.00 213 VAL A CA 1
ATOM 1628 C C . VAL A 1 213 ? 21.400 5.624 10.336 1.00 39.00 213 VAL A C 1
ATOM 1630 O O . VAL A 1 213 ? 22.218 5.248 9.500 1.00 39.00 213 VAL A O 1
ATOM 1633 N N . SER A 1 214 ? 21.248 6.916 10.659 1.00 32.72 214 SER A N 1
ATOM 1634 C CA . SER A 1 214 ? 22.341 7.851 11.022 1.00 32.72 214 SER A CA 1
ATOM 1635 C C . SER A 1 214 ? 21.928 9.323 10.875 1.00 32.72 214 SER A C 1
ATOM 1637 O O . SER A 1 214 ? 21.963 9.881 9.785 1.00 32.72 214 SER A O 1
ATOM 1639 N N . GLU A 1 215 ? 21.737 10.002 12.005 1.00 30.27 215 GLU A N 1
ATOM 1640 C CA . GLU A 1 215 ? 22.599 11.149 12.313 1.00 30.27 215 GLU A CA 1
ATOM 1641 C C . GLU A 1 215 ? 23.334 10.807 13.615 1.00 30.27 215 GLU A C 1
ATOM 1643 O O . GLU A 1 215 ? 23.044 11.311 14.699 1.00 30.27 215 GLU A O 1
ATOM 1648 N N . LEU A 1 216 ? 24.267 9.851 13.533 1.00 31.59 216 LEU A N 1
ATOM 1649 C CA . LEU A 1 216 ? 25.283 9.740 14.568 1.00 31.59 216 LEU A CA 1
ATOM 1650 C C . LEU A 1 216 ? 26.184 10.960 14.372 1.00 31.59 216 LEU A C 1
ATOM 1652 O O . LEU A 1 216 ? 27.049 10.967 13.497 1.00 31.59 216 LEU A O 1
ATOM 1656 N N . VAL A 1 217 ? 25.939 12.020 15.142 1.00 35.47 217 VAL A N 1
ATOM 1657 C CA . VAL A 1 217 ? 26.872 13.139 15.266 1.00 35.47 217 VAL A CA 1
ATOM 1658 C C . VAL A 1 217 ? 28.172 12.560 15.817 1.00 35.47 217 VAL A C 1
ATOM 1660 O O . VAL A 1 217 ? 28.363 12.439 17.027 1.00 35.47 217 VAL A O 1
ATOM 1663 N N . VAL A 1 218 ? 29.083 12.181 14.922 1.00 34.53 218 VAL A N 1
ATOM 1664 C CA . VAL A 1 218 ? 30.485 11.998 15.268 1.00 34.53 218 VAL A CA 1
ATOM 1665 C C . VAL A 1 218 ? 31.003 13.400 15.546 1.00 34.53 218 VAL A C 1
ATOM 1667 O O . VAL A 1 218 ? 31.461 14.110 14.653 1.00 34.53 218 VAL A O 1
ATOM 1670 N N . ARG A 1 219 ? 30.899 13.830 16.807 1.00 35.09 219 ARG A N 1
ATOM 1671 C CA . ARG A 1 219 ? 31.797 14.873 17.291 1.00 35.09 219 ARG A CA 1
ATOM 1672 C C . ARG A 1 219 ? 33.202 14.316 17.070 1.00 35.09 219 ARG A C 1
ATOM 1674 O O . ARG A 1 219 ? 33.455 13.203 17.540 1.00 35.09 219 ARG A O 1
ATOM 1681 N N . PRO A 1 220 ? 34.096 15.011 16.347 1.00 31.39 220 PRO A N 1
ATOM 1682 C CA . PRO A 1 220 ? 35.484 14.596 16.325 1.00 31.39 220 PRO A CA 1
ATOM 1683 C C . PRO A 1 220 ? 35.924 14.479 17.780 1.00 31.39 220 PRO A C 1
ATOM 1685 O O . PRO A 1 220 ? 35.730 15.406 18.569 1.00 31.39 220 PRO A O 1
ATOM 1688 N N . ALA A 1 221 ? 36.424 13.299 18.144 1.00 38.53 221 ALA A N 1
ATOM 1689 C CA . ALA A 1 221 ? 37.088 13.117 19.414 1.00 38.53 221 ALA A CA 1
ATOM 1690 C C . ALA A 1 221 ? 38.174 14.189 19.473 1.00 38.53 221 ALA A C 1
ATOM 1692 O O . ALA A 1 221 ? 39.099 14.179 18.659 1.00 38.53 221 ALA A O 1
ATOM 1693 N N . THR A 1 222 ? 38.027 15.146 20.386 1.00 45.25 222 THR A N 1
ATOM 1694 C CA . THR A 1 222 ? 39.141 15.974 20.818 1.00 45.25 222 THR A CA 1
ATOM 1695 C C . THR A 1 222 ? 40.188 14.978 21.292 1.00 45.25 222 THR A C 1
ATOM 1697 O O . THR A 1 222 ? 40.002 14.312 22.312 1.00 45.25 222 THR A O 1
ATOM 1700 N N . GLY A 1 223 ? 41.196 14.750 20.450 1.00 35.00 223 GLY A N 1
ATOM 1701 C CA . GLY A 1 223 ? 42.237 13.777 20.720 1.00 35.00 223 GLY A CA 1
ATOM 1702 C C . GLY A 1 223 ? 42.913 14.112 22.050 1.00 35.00 223 GLY A C 1
ATOM 1703 O O . GLY A 1 223 ? 43.011 15.292 22.396 1.00 35.00 223 GLY A O 1
ATOM 1704 N N . PRO A 1 224 ? 43.358 13.103 22.812 1.00 41.22 224 PRO A N 1
ATOM 1705 C CA . PRO A 1 224 ? 44.151 13.355 23.998 1.00 41.22 224 PRO A CA 1
ATOM 1706 C C . PRO A 1 224 ? 45.442 14.068 23.590 1.00 41.22 224 PRO A C 1
ATOM 1708 O O . PRO A 1 224 ? 46.181 13.595 22.724 1.00 41.22 224 PRO A O 1
ATOM 1711 N N . ASP A 1 225 ? 45.668 15.214 24.224 1.00 49.09 225 ASP A N 1
ATOM 1712 C CA . ASP A 1 225 ? 46.902 15.985 24.189 1.00 49.09 225 ASP A CA 1
ATOM 1713 C C . ASP A 1 225 ? 48.069 15.064 24.577 1.00 49.09 225 ASP A C 1
ATOM 1715 O O . ASP A 1 225 ? 48.207 14.641 25.726 1.00 49.09 225 ASP A O 1
ATOM 1719 N N . MET A 1 226 ? 48.856 14.658 23.583 1.00 41.44 226 MET A N 1
ATOM 1720 C CA . MET A 1 226 ? 50.028 13.809 23.756 1.00 41.44 226 MET A CA 1
ATOM 1721 C C . MET A 1 226 ? 51.188 14.406 22.968 1.00 41.44 226 MET A C 1
ATOM 1723 O O . MET A 1 226 ? 51.264 14.280 21.748 1.00 41.44 226 MET A O 1
ATOM 1727 N N . GLY A 1 227 ? 52.142 14.976 23.705 1.00 35.84 227 GLY A N 1
ATOM 1728 C CA . GLY A 1 227 ? 53.543 14.930 23.298 1.00 35.84 227 GLY A CA 1
ATOM 1729 C C . GLY A 1 227 ? 54.252 16.263 23.082 1.00 35.84 227 GLY A C 1
ATOM 1730 O O . GLY A 1 227 ? 54.904 16.434 22.054 1.00 35.84 227 GLY A O 1
ATOM 1731 N N . SER A 1 228 ? 54.274 17.165 24.070 1.00 37.97 228 SER A N 1
ATOM 1732 C CA . SER A 1 228 ? 55.408 18.093 24.182 1.00 37.97 228 SER A CA 1
ATOM 1733 C C . SER A 1 228 ? 56.622 17.332 24.733 1.00 37.97 228 SER A C 1
ATOM 1735 O O . SER A 1 228 ? 56.820 17.216 25.941 1.00 37.97 228 SER A O 1
ATOM 1737 N N . GLY A 1 229 ? 57.426 16.766 23.837 1.00 31.50 229 GLY A N 1
ATOM 1738 C CA . GLY A 1 229 ? 58.627 16.019 24.200 1.00 31.50 229 GLY A CA 1
ATOM 1739 C C . GLY A 1 229 ? 59.655 15.997 23.078 1.00 31.50 229 GLY A C 1
ATOM 1740 O O . GLY A 1 229 ? 59.897 14.951 22.485 1.00 31.50 229 GLY A O 1
ATOM 1741 N N . ARG A 1 230 ? 60.293 17.140 22.793 1.00 34.75 230 ARG A N 1
ATOM 1742 C CA . ARG A 1 230 ? 61.543 17.191 22.018 1.00 34.75 230 ARG A CA 1
ATOM 1743 C C . ARG A 1 230 ? 62.607 17.958 22.800 1.00 34.75 230 ARG A C 1
ATOM 1745 O O . ARG A 1 230 ? 62.499 19.161 23.004 1.00 34.75 230 ARG A O 1
ATOM 1752 N N . MET A 1 231 ? 63.640 17.235 23.225 1.00 34.00 231 MET A N 1
ATOM 1753 C CA . MET A 1 231 ? 64.877 17.775 23.791 1.00 34.00 231 MET A CA 1
ATOM 1754 C C . MET A 1 231 ? 65.739 18.441 22.703 1.00 34.00 231 MET A C 1
ATOM 1756 O O . MET A 1 231 ? 65.925 17.847 21.640 1.00 34.00 231 MET A O 1
ATOM 1760 N N . SER A 1 232 ? 66.345 19.600 22.998 1.00 35.12 232 SER A N 1
ATOM 1761 C CA . SER A 1 232 ? 67.813 19.815 22.964 1.00 35.12 232 SER A CA 1
ATOM 1762 C C . SER A 1 232 ? 68.220 21.282 23.203 1.00 35.12 232 SER A C 1
ATOM 1764 O O . SER A 1 232 ? 67.951 22.148 22.384 1.00 35.12 232 SER A O 1
ATOM 1766 N N . ARG A 1 233 ? 68.908 21.481 24.341 1.00 32.69 233 ARG A N 1
ATOM 1767 C CA . ARG A 1 233 ? 70.047 22.370 24.678 1.00 32.69 233 ARG A CA 1
ATOM 1768 C C . ARG A 1 233 ? 70.217 23.736 23.991 1.00 32.69 233 ARG A C 1
ATOM 1770 O O . ARG A 1 233 ? 70.471 23.796 22.793 1.00 32.69 233 ARG A O 1
ATOM 1777 N N . SER A 1 234 ? 70.336 24.772 24.832 1.00 33.72 234 SER A N 1
ATOM 1778 C CA . SER A 1 234 ? 71.476 25.719 25.015 1.00 33.72 234 SER A CA 1
ATOM 1779 C C . SER A 1 234 ? 70.912 26.920 25.797 1.00 33.72 234 SER A C 1
ATOM 1781 O O . SER A 1 234 ? 70.005 27.567 25.301 1.00 33.72 234 SER A O 1
ATOM 1783 N N . GLY A 1 235 ? 71.208 27.154 27.076 1.00 29.28 235 GLY A N 1
ATOM 1784 C CA . GLY A 1 235 ? 72.486 27.618 27.619 1.00 29.28 235 GLY A CA 1
ATOM 1785 C C . GLY A 1 235 ? 72.276 29.035 28.184 1.00 29.28 235 GLY A C 1
ATOM 1786 O O . GLY A 1 235 ? 71.879 29.915 27.429 1.00 29.28 235 GLY A O 1
ATOM 1787 N N . GLY A 1 236 ? 72.511 29.243 29.486 1.00 30.45 236 GLY A N 1
ATOM 1788 C CA . GLY A 1 236 ? 72.535 30.577 30.109 1.00 30.45 236 GLY A CA 1
ATOM 1789 C C . GLY A 1 236 ? 71.711 30.722 31.393 1.00 30.45 236 GLY A C 1
ATOM 1790 O O . GLY A 1 236 ? 70.618 31.273 31.371 1.00 30.45 236 GLY A O 1
ATOM 1791 N N . GLU A 1 237 ? 72.256 30.255 32.514 1.00 31.23 237 GLU A N 1
ATOM 1792 C CA . GLU A 1 237 ? 72.071 30.897 33.829 1.00 31.23 237 GLU A CA 1
ATOM 1793 C C . GLU A 1 237 ? 72.909 32.200 33.890 1.00 31.23 237 GLU A C 1
ATOM 1795 O O . GLU A 1 237 ? 73.730 32.406 32.989 1.00 31.23 237 GLU A O 1
ATOM 1800 N N . PRO A 1 238 ? 72.853 33.029 34.957 1.00 50.78 238 PRO A N 1
ATOM 1801 C CA . PRO A 1 238 ? 71.988 32.997 36.147 1.00 50.78 238 PRO A CA 1
ATOM 1802 C C . PRO A 1 238 ? 71.322 34.373 36.393 1.00 50.78 238 PRO A C 1
ATOM 1804 O O . PRO A 1 238 ? 71.558 35.346 35.684 1.00 50.78 238 PRO A O 1
ATOM 1807 N N . SER A 1 239 ? 70.465 34.520 37.400 1.00 34.41 239 SER A N 1
ATOM 1808 C CA . SER A 1 239 ? 70.794 35.172 38.690 1.00 34.41 239 SER A CA 1
ATOM 1809 C C . SER A 1 239 ? 69.625 36.148 38.960 1.00 34.41 239 SER A C 1
ATOM 1811 O O . SER A 1 239 ? 69.118 36.745 38.021 1.00 34.41 239 SER A O 1
ATOM 1813 N N . SER A 1 240 ? 69.066 36.364 40.145 1.00 36.53 240 SER A N 1
ATOM 1814 C CA . SER A 1 240 ? 69.521 36.115 41.504 1.00 36.53 240 SER A CA 1
ATOM 1815 C C . SER A 1 240 ? 68.315 36.133 42.456 1.00 36.53 240 SER A C 1
ATOM 1817 O O . SER A 1 240 ? 67.328 36.813 42.193 1.00 36.53 240 SER A O 1
ATOM 1819 N N . SER A 1 241 ? 68.512 35.488 43.611 1.00 34.72 241 SER A N 1
ATOM 1820 C CA . SER A 1 241 ? 68.211 35.999 44.964 1.00 34.72 241 SER A CA 1
ATOM 1821 C C . SER A 1 241 ? 66.746 36.276 45.342 1.00 34.72 241 SER A C 1
ATOM 1823 O O . SER A 1 241 ? 66.128 37.215 44.861 1.00 34.72 241 SER A O 1
ATOM 1825 N N . LEU A 1 242 ? 66.159 35.417 46.183 1.00 33.81 242 LEU A N 1
ATOM 1826 C CA . LEU A 1 242 ? 66.199 35.448 47.665 1.00 33.81 242 LEU A CA 1
ATOM 1827 C C . LEU A 1 242 ? 65.100 36.347 48.257 1.00 33.81 242 LEU A C 1
ATOM 1829 O O . LEU A 1 242 ? 65.232 37.567 48.265 1.00 33.81 242 LEU A O 1
ATOM 1833 N N . SER A 1 243 ? 64.099 35.725 48.885 1.00 34.28 243 SER A N 1
ATOM 1834 C CA . SER A 1 243 ? 63.875 35.761 50.347 1.00 34.28 243 SER A CA 1
ATOM 1835 C C . SER A 1 243 ? 62.391 35.570 50.685 1.00 34.28 243 SER A C 1
ATOM 1837 O O . SER A 1 243 ? 61.538 36.370 50.317 1.00 34.28 243 SER A O 1
ATOM 1839 N N . GLU A 1 244 ? 62.142 34.472 51.395 1.00 33.38 244 GLU A N 1
ATOM 1840 C CA . GLU A 1 244 ? 61.066 34.166 52.354 1.00 33.38 244 GLU A CA 1
ATOM 1841 C C . GLU A 1 244 ? 60.624 35.330 53.281 1.00 33.38 244 GLU A C 1
ATOM 1843 O O . GLU A 1 244 ? 61.278 36.373 53.288 1.00 33.38 244 GLU A O 1
ATOM 1848 N N . PRO A 1 245 ? 59.668 35.140 54.228 1.00 45.81 245 PRO A N 1
ATOM 1849 C CA . PRO A 1 245 ? 58.620 34.109 54.384 1.00 45.81 245 PRO A CA 1
ATOM 1850 C C . PRO A 1 245 ? 57.248 34.730 54.771 1.00 45.81 245 PRO A C 1
ATOM 1852 O O . PRO A 1 245 ? 57.148 35.923 55.042 1.00 45.81 245 PRO A O 1
ATOM 1855 N N . GLY A 1 246 ? 56.199 33.914 54.959 1.00 32.72 246 GLY A N 1
ATOM 1856 C CA . GLY A 1 246 ? 55.204 34.268 55.986 1.00 32.72 246 GLY A CA 1
ATOM 1857 C C . GLY A 1 246 ? 53.759 33.811 55.803 1.00 32.72 246 GLY A C 1
ATOM 1858 O O . GLY A 1 246 ? 52.970 34.478 55.155 1.00 32.72 246 GLY A O 1
ATOM 1859 N N . ARG A 1 247 ? 53.429 32.775 56.581 1.00 37.06 247 ARG A N 1
ATOM 1860 C CA . ARG A 1 247 ? 52.185 32.562 57.347 1.00 37.06 247 ARG A CA 1
ATOM 1861 C C . ARG A 1 247 ? 50.839 32.341 56.639 1.00 37.06 247 ARG A C 1
ATOM 1863 O O . ARG A 1 247 ? 50.226 33.216 56.046 1.00 37.06 247 ARG A O 1
ATOM 1870 N N . LEU A 1 248 ? 50.333 31.152 56.962 1.00 41.88 248 LEU A N 1
ATOM 1871 C CA . LEU A 1 248 ? 48.944 30.712 57.042 1.00 41.88 248 LEU A CA 1
ATOM 1872 C C . LEU A 1 248 ? 48.076 31.559 57.998 1.00 41.88 248 LEU A C 1
ATOM 1874 O O . LEU A 1 248 ? 48.490 31.838 59.122 1.00 41.88 248 LEU A O 1
ATOM 1878 N N . HIS A 1 249 ? 46.833 31.806 57.585 1.00 37.59 249 HIS A N 1
ATOM 1879 C CA . HIS A 1 249 ? 45.586 31.760 58.373 1.00 37.59 249 HIS A CA 1
ATOM 1880 C C . HIS A 1 249 ? 44.468 31.444 57.348 1.00 37.59 249 HIS A C 1
ATOM 1882 O O . HIS A 1 249 ? 44.491 32.016 56.265 1.00 37.59 249 HIS A O 1
ATO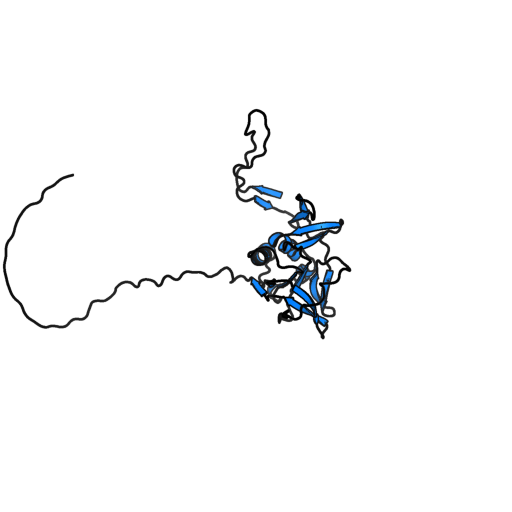M 1888 N N . GLY A 1 250 ? 43.612 30.420 57.495 1.00 32.84 250 GLY A N 1
ATOM 1889 C CA . GLY A 1 250 ? 42.577 30.264 58.533 1.00 32.84 250 GLY A CA 1
ATOM 1890 C 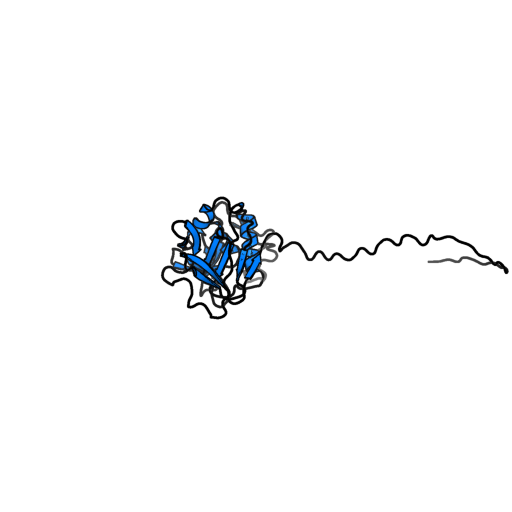C . GLY A 1 250 ? 41.516 31.350 58.308 1.00 32.84 250 GLY A C 1
ATOM 1891 O O . GLY A 1 250 ? 41.887 32.514 58.318 1.00 32.84 250 GLY A O 1
ATOM 1892 N N . VAL A 1 251 ? 40.227 31.112 58.082 1.00 38.41 251 VAL A N 1
ATOM 1893 C CA . VAL A 1 251 ? 39.277 30.133 58.631 1.00 38.41 251 VAL A CA 1
ATOM 1894 C C . VAL A 1 251 ? 37.945 30.304 57.873 1.00 38.41 251 VAL A C 1
ATOM 1896 O O . VAL A 1 251 ? 37.699 31.402 57.378 1.00 38.41 251 VAL A O 1
ATOM 1899 N N . ASP A 1 252 ? 37.162 29.219 57.835 1.00 41.16 252 ASP A N 1
ATOM 1900 C CA . ASP A 1 252 ? 35.696 29.084 57.659 1.00 41.16 252 ASP A CA 1
ATOM 1901 C C . ASP A 1 252 ? 34.934 29.923 56.613 1.00 41.16 252 ASP A C 1
ATOM 1903 O O . ASP A 1 252 ? 34.786 31.156 56.769 1.00 41.16 252 ASP A O 1
#

pLDDT: mean 75.85, std 21.33, range [29.28, 96.62]

Secondary structure (DSSP, 8-state):
-EEESS------SBTTB-----S---SEEE--SSS-PEEEEETTSS-EEEE-GGGB--EEEEETTEEEEEE-SPTTS-S-SSPPTT-EE----TTPEEEEEEE-TTSPEEEEBTTS-EEE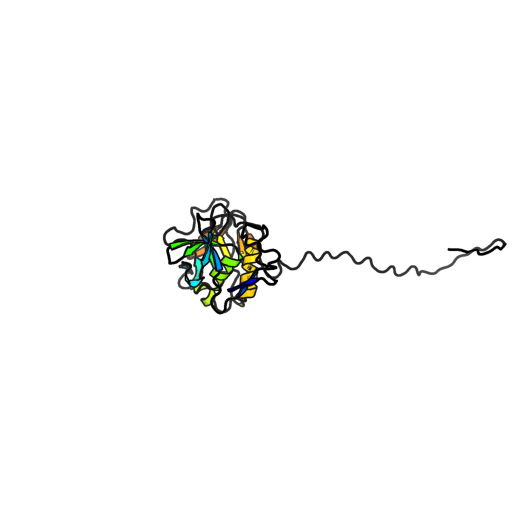E-HHHHHHHHHH-HHHHTT--GGGS--EEEEESSPPSSTTHHHHHHHHHHHHH---S-EEEESS-EEEEE-TTS-EEEEESS-EEEE-SSTTS---------------------------------------

Foldseek 3Di:
DKAQPDDFDFDAPDPPDRDRDGPDSHDIDADDPDLGFFWWQFPPDNDIDTHRLVQWDWDFDDQPPDGQEIEQEDPPPDWDDDDDPLKDWDPWPPQEYEYEFEADQQQFTWIAGNVGTITTDFLLRVLSSRLPDPSNCVVVDLVPGAAYEYAYQFQHHDPCRLQNNQVNCCPVRVNQHKYWHARTHKTWDQDPSRDIIIIHNRGTDIHGPCVVDDPPPPPPPPDPDDDPDDDDDDDDDDDDDDDDDDDDDDDD

Organism: Lentzea aerocolonigenes (NCBI:txid68170)

Radius of gyration: 30.81 Å; chains: 1; bounding box: 95×53×82 Å

Sequence (252 aa):
MVAPTTVVQVGAPRRDAWDTVVVDGGRWEQFSSGPAWTLGELHGAARWIPVEPADVRSTPIMHGDRQVGVSFWREGTGEAGPVPADARPMPLPNRTFHVSAESDVDGRVVLHTRDGATVHLDGPAFARVVGNNETFRAVGDFRRSGPIALAVSTPLAGRSWGRDFHQVLNREFAVENPVHQPRGEAALRRGADGAPVVWSQDGWTVHDRTADVSELVVRPATGPDMGSGRMSRSGGEPSSSLSEPGRLHGVD